Protein AF-A0A7X5D863-F1 (afdb_monomer_lite)

Structure (mmCIF, N/CA/C/O backbone):
data_AF-A0A7X5D863-F1
#
_entry.id   AF-A0A7X5D863-F1
#
loop_
_atom_site.group_PDB
_atom_site.id
_atom_site.type_symbol
_atom_site.label_atom_id
_atom_site.label_alt_id
_atom_site.label_comp_id
_atom_site.label_asym_id
_atom_site.label_entity_id
_atom_site.label_seq_id
_atom_site.pdbx_PDB_ins_code
_atom_site.Cartn_x
_atom_site.Cartn_y
_atom_site.Cartn_z
_atom_site.occupancy
_atom_site.B_iso_or_equiv
_atom_site.auth_seq_id
_atom_site.auth_comp_id
_atom_site.auth_asym_id
_atom_site.auth_atom_id
_atom_site.pdbx_PDB_model_num
ATOM 1 N N . MET A 1 1 ? 16.223 -61.041 -36.044 1.00 33.03 1 MET A N 1
ATOM 2 C CA . MET A 1 1 ? 16.481 -60.502 -37.399 1.00 33.03 1 MET A CA 1
ATOM 3 C C . MET A 1 1 ? 15.374 -59.510 -37.682 1.00 33.03 1 MET A C 1
ATOM 5 O O . MET A 1 1 ? 14.235 -59.931 -37.759 1.00 33.03 1 MET A O 1
ATOM 9 N N . LEU A 1 2 ? 15.593 -58.243 -37.342 1.00 32.06 2 LEU A N 1
ATOM 10 C CA . LEU A 1 2 ? 16.245 -57.181 -38.126 1.00 32.06 2 LEU A CA 1
ATOM 11 C C . LEU A 1 2 ? 15.267 -56.496 -39.093 1.00 32.06 2 LEU A C 1
ATOM 13 O O . LEU A 1 2 ? 14.671 -57.125 -39.958 1.00 32.06 2 LEU A O 1
ATOM 17 N N . PHE A 1 3 ? 15.127 -55.201 -38.814 1.00 39.84 3 PHE A N 1
ATOM 18 C CA . PHE A 1 3 ? 14.388 -54.132 -39.468 1.00 39.84 3 PHE A CA 1
ATOM 19 C C . PHE A 1 3 ? 14.677 -54.025 -40.968 1.00 39.84 3 PHE A C 1
ATOM 21 O O . PHE A 1 3 ? 15.819 -54.226 -41.356 1.00 39.84 3 PHE A O 1
ATOM 28 N N . GLU A 1 4 ? 13.685 -53.594 -41.757 1.00 41.03 4 GLU A N 1
ATOM 29 C CA . GLU A 1 4 ? 13.811 -52.482 -42.718 1.00 41.03 4 GLU A CA 1
ATOM 30 C C . GLU A 1 4 ? 12.481 -52.213 -43.443 1.00 41.03 4 GLU A C 1
ATOM 32 O O . GLU A 1 4 ? 11.753 -53.128 -43.818 1.00 41.03 4 GLU A O 1
ATOM 37 N N . GLY A 1 5 ? 12.161 -50.932 -43.627 1.00 37.59 5 GLY A N 1
ATOM 38 C CA . GLY A 1 5 ? 10.966 -50.463 -44.329 1.00 37.59 5 GLY A CA 1
ATOM 39 C C . GLY A 1 5 ? 10.692 -48.999 -44.003 1.00 37.59 5 GLY A C 1
ATOM 40 O O . GLY A 1 5 ? 9.761 -48.689 -43.268 1.00 37.59 5 GLY A O 1
ATOM 41 N N . GLY A 1 6 ? 11.584 -48.115 -44.460 1.00 38.03 6 GLY A N 1
ATOM 42 C CA . GLY A 1 6 ? 11.645 -46.703 -44.083 1.00 38.03 6 GLY A CA 1
ATOM 43 C C . GLY A 1 6 ? 10.374 -45.910 -44.394 1.00 38.03 6 GLY A C 1
ATOM 44 O O . GLY A 1 6 ? 9.923 -45.838 -45.535 1.00 38.03 6 GLY A O 1
ATOM 45 N N . PHE A 1 7 ? 9.846 -45.250 -43.365 1.00 40.12 7 PHE A N 1
ATOM 46 C CA . PHE A 1 7 ? 8.813 -44.231 -43.501 1.00 40.12 7 PHE A CA 1
ATOM 47 C C . PHE A 1 7 ? 9.440 -42.963 -44.096 1.00 40.12 7 PHE A C 1
ATOM 49 O O . PHE A 1 7 ? 10.387 -42.401 -43.542 1.00 40.12 7 PHE A O 1
ATOM 56 N N . THR A 1 8 ? 8.945 -42.518 -45.252 1.00 51.03 8 THR A N 1
ATOM 57 C CA . THR A 1 8 ? 9.475 -41.331 -45.935 1.00 51.03 8 THR A CA 1
ATOM 58 C C . THR A 1 8 ? 8.915 -40.047 -45.317 1.00 51.03 8 THR A C 1
ATOM 60 O O . THR A 1 8 ? 7.728 -39.937 -45.013 1.00 51.03 8 THR A O 1
ATOM 63 N N . MET A 1 9 ? 9.776 -39.036 -45.165 1.00 41.78 9 MET A N 1
ATOM 64 C CA . MET A 1 9 ? 9.541 -37.750 -44.478 1.00 41.78 9 MET A CA 1
ATOM 65 C C . MET A 1 9 ? 8.329 -36.926 -44.973 1.00 41.78 9 MET A C 1
ATOM 67 O O . MET A 1 9 ? 7.971 -35.919 -44.369 1.00 41.78 9 MET A O 1
ATOM 71 N N . LYS A 1 10 ? 7.653 -37.350 -46.044 1.00 42.91 10 LYS A N 1
ATOM 72 C CA . LYS A 1 10 ? 6.457 -36.690 -46.586 1.00 42.91 10 LYS A CA 1
ATOM 73 C C . LYS A 1 10 ? 5.176 -36.998 -45.805 1.00 42.91 10 LYS A C 1
ATOM 75 O O . LYS A 1 10 ? 4.232 -36.217 -45.887 1.00 42.91 10 LYS A O 1
ATOM 80 N N . GLU A 1 11 ? 5.131 -38.087 -45.039 1.00 47.03 11 GLU A N 1
ATOM 81 C CA . GLU A 1 11 ? 3.911 -38.490 -44.319 1.00 47.03 11 GLU A CA 1
ATOM 82 C C . GLU A 1 11 ? 3.811 -37.877 -42.915 1.00 47.03 11 GLU A C 1
ATOM 84 O O . GLU A 1 11 ? 2.710 -37.567 -42.464 1.00 47.03 11 GLU A O 1
ATOM 89 N N . TYR A 1 12 ? 4.943 -37.541 -42.283 1.00 43.78 12 TYR A N 1
ATOM 90 C CA . TYR A 1 12 ? 4.963 -36.793 -41.014 1.00 43.78 12 TYR A CA 1
ATOM 91 C C . TYR A 1 12 ? 4.474 -35.339 -41.177 1.00 43.78 12 TYR A C 1
ATOM 93 O O . TYR A 1 12 ? 3.932 -34.734 -40.254 1.00 43.78 12 TYR A O 1
ATOM 101 N N . LEU A 1 13 ? 4.595 -34.788 -42.389 1.00 40.50 13 LEU A N 1
ATOM 102 C CA . LEU A 1 13 ? 4.168 -33.429 -42.727 1.00 40.50 13 LEU A CA 1
ATOM 103 C C . LEU A 1 13 ? 2.649 -33.266 -42.861 1.00 40.50 13 LEU A C 1
ATOM 105 O O . LEU A 1 13 ? 2.172 -32.141 -42.790 1.00 40.50 13 LEU A O 1
ATOM 109 N N . LYS A 1 14 ? 1.864 -34.343 -43.012 1.00 37.59 14 LYS A N 1
ATOM 110 C CA . LYS A 1 14 ? 0.395 -34.224 -43.099 1.00 37.59 14 LYS A CA 1
ATOM 111 C C . LYS A 1 14 ? -0.293 -34.110 -41.732 1.00 37.59 14 LYS A C 1
ATOM 113 O O . LYS A 1 14 ? -1.389 -33.568 -41.669 1.00 37.59 14 LYS A O 1
ATOM 118 N N . GLY A 1 15 ? 0.353 -34.555 -40.650 1.00 37.75 15 GLY A N 1
ATOM 119 C CA . GLY A 1 15 ? -0.156 -34.414 -39.276 1.00 37.75 15 GLY A CA 1
ATOM 120 C C . GLY A 1 15 ? 0.331 -33.159 -38.537 1.00 37.75 15 GLY A C 1
ATOM 121 O O . GLY A 1 15 ? -0.315 -32.722 -37.591 1.00 37.75 15 GLY A O 1
ATOM 122 N N . LEU A 1 16 ? 1.434 -32.545 -38.981 1.00 37.16 16 LEU A N 1
ATOM 123 C CA . LEU A 1 16 ? 2.067 -31.394 -38.312 1.00 37.16 16 LEU A CA 1
ATOM 124 C C . LEU A 1 16 ? 1.484 -30.031 -38.743 1.00 37.16 16 LEU A C 1
ATOM 126 O O . LEU A 1 16 ? 1.797 -29.005 -38.153 1.00 37.16 16 LEU A O 1
ATOM 130 N N . VAL A 1 17 ? 0.567 -30.002 -39.718 1.00 40.75 17 VAL A N 1
ATOM 131 C CA . VAL A 1 17 ? -0.113 -28.764 -40.161 1.00 40.75 17 VAL A CA 1
ATOM 132 C C . VAL A 1 17 ? -1.131 -28.242 -39.126 1.00 40.75 17 VAL A C 1
ATOM 134 O O . VAL A 1 17 ? -1.607 -27.121 -39.259 1.00 40.75 17 VAL A O 1
ATOM 137 N N . THR A 1 18 ? -1.422 -28.985 -38.049 1.00 44.44 18 THR A N 1
ATOM 138 C CA . THR A 1 18 ? -2.430 -28.570 -37.042 1.00 44.44 18 THR A CA 1
ATOM 139 C C . THR A 1 18 ? -1.870 -28.398 -35.620 1.00 44.44 18 THR A C 1
ATOM 141 O O . THR A 1 18 ? -2.637 -28.221 -34.681 1.00 44.44 18 THR A O 1
ATOM 144 N N . GLY A 1 19 ? -0.548 -28.413 -35.414 1.00 37.00 19 GLY A N 1
ATOM 145 C CA . GLY A 1 19 ? 0.021 -28.375 -34.060 1.00 37.00 19 GLY A CA 1
ATOM 146 C C . GLY A 1 19 ? 1.369 -27.669 -33.954 1.00 37.00 19 GLY A C 1
ATOM 147 O O . GLY A 1 19 ? 2.397 -28.294 -34.167 1.00 37.00 19 GLY A O 1
ATOM 148 N N . ILE A 1 20 ? 1.312 -26.383 -33.588 1.00 47.56 20 ILE A N 1
ATOM 149 C CA . ILE A 1 20 ? 2.316 -25.552 -32.893 1.00 47.56 20 ILE A CA 1
ATOM 150 C C . ILE A 1 20 ? 3.780 -25.710 -33.348 1.00 47.56 20 ILE A C 1
ATOM 152 O O . ILE A 1 20 ? 4.509 -26.584 -32.888 1.00 47.56 20 ILE A O 1
ATOM 156 N N . VAL A 1 21 ? 4.261 -24.712 -34.096 1.00 33.34 21 VAL A N 1
ATOM 157 C CA . VAL A 1 21 ? 5.657 -24.262 -34.010 1.00 33.34 21 VAL A CA 1
ATOM 158 C C . VAL A 1 21 ? 5.652 -22.777 -33.660 1.00 33.34 21 VAL A C 1
ATOM 160 O O . VAL A 1 21 ? 5.235 -21.928 -34.444 1.00 33.34 21 VAL A O 1
ATOM 163 N N . ILE A 1 22 ? 6.104 -22.492 -32.439 1.00 53.06 22 ILE A N 1
ATOM 164 C CA . ILE A 1 22 ? 6.537 -21.175 -31.975 1.00 53.06 22 ILE A CA 1
ATOM 165 C C . ILE A 1 22 ? 7.743 -20.794 -32.837 1.00 53.06 22 ILE A C 1
ATOM 167 O O . ILE A 1 22 ? 8.807 -21.397 -32.720 1.00 53.06 22 ILE A O 1
ATOM 171 N N . GLY A 1 23 ? 7.565 -19.839 -33.746 1.00 36.06 23 GLY A N 1
ATOM 172 C CA . GLY A 1 23 ? 8.631 -19.423 -34.648 1.00 36.06 23 GLY A CA 1
ATOM 173 C C . GLY A 1 23 ? 8.153 -18.477 -35.740 1.00 36.06 23 GLY A C 1
ATOM 174 O O . GLY A 1 23 ? 7.784 -18.922 -36.814 1.00 36.06 23 GLY A O 1
ATOM 175 N N . VAL A 1 24 ? 8.239 -17.176 -35.448 1.00 43.72 24 VAL A N 1
ATOM 176 C CA . VAL A 1 24 ? 8.450 -16.072 -36.403 1.00 43.72 24 VAL A CA 1
ATOM 177 C C . VAL A 1 24 ? 7.349 -15.856 -37.476 1.00 43.72 24 VAL A C 1
ATOM 179 O O . VAL A 1 24 ? 7.293 -16.539 -38.490 1.00 43.72 24 VAL A O 1
ATOM 182 N N . ILE A 1 25 ? 6.594 -14.756 -37.274 1.00 41.94 25 ILE A N 1
ATOM 183 C CA . ILE A 1 25 ? 5.694 -13.993 -38.186 1.00 41.94 25 ILE A CA 1
ATOM 184 C C . ILE A 1 25 ? 4.185 -14.303 -38.083 1.00 41.94 25 ILE A C 1
ATOM 186 O O . ILE A 1 25 ? 3.697 -15.318 -38.566 1.00 41.94 25 ILE A O 1
ATOM 190 N N . GLY A 1 26 ? 3.425 -13.334 -37.549 1.00 31.70 26 GLY A N 1
ATOM 191 C CA . GLY A 1 26 ? 1.960 -13.280 -37.629 1.00 31.70 26 GLY A CA 1
ATOM 192 C C . GLY A 1 26 ? 1.366 -12.125 -36.815 1.00 31.70 26 GLY A C 1
ATOM 193 O O . GLY A 1 26 ? 1.265 -12.205 -35.599 1.00 31.70 26 GLY A O 1
ATOM 194 N N . LEU A 1 27 ? 1.011 -11.038 -37.498 1.00 40.38 27 LEU A N 1
ATOM 195 C CA . LEU A 1 27 ? 0.523 -9.763 -36.969 1.00 40.38 27 LEU A CA 1
ATOM 196 C C . LEU A 1 27 ? -0.809 -9.890 -36.206 1.00 40.38 27 LEU A C 1
ATOM 198 O O . LEU A 1 27 ? -1.817 -10.284 -36.784 1.00 40.38 27 LEU A O 1
ATOM 202 N N . THR A 1 28 ? -0.868 -9.347 -34.994 1.00 33.28 28 THR A N 1
ATOM 203 C CA . THR A 1 28 ? -1.952 -8.409 -34.683 1.00 33.28 28 THR A CA 1
ATOM 204 C C . THR A 1 28 ? -1.312 -7.033 -34.666 1.00 33.28 28 THR A C 1
ATOM 206 O O . THR A 1 28 ? -0.529 -6.728 -33.766 1.00 33.28 28 THR A O 1
ATOM 209 N N . THR A 1 29 ? -1.566 -6.212 -35.686 1.00 39.00 29 THR A N 1
ATOM 210 C CA . THR A 1 29 ? -1.182 -4.798 -35.650 1.00 39.00 29 THR A CA 1
ATOM 211 C C . THR A 1 29 ? -1.999 -4.126 -34.555 1.00 39.00 29 THR A C 1
ATOM 213 O O . THR A 1 29 ? -3.101 -3.636 -34.793 1.00 39.00 29 THR A O 1
ATOM 216 N N . VAL A 1 30 ? -1.468 -4.113 -33.336 1.00 38.44 30 VAL A N 1
ATOM 217 C CA . VAL A 1 30 ? -1.833 -3.082 -32.377 1.00 38.44 30 VAL A CA 1
ATOM 218 C C . VAL A 1 30 ? -1.224 -1.817 -32.959 1.00 38.44 30 VAL A C 1
ATOM 220 O O . VAL A 1 30 ? -0.003 -1.676 -32.998 1.00 38.44 30 VAL A O 1
ATOM 223 N N . PHE A 1 31 ? -2.058 -0.934 -33.503 1.00 41.66 31 PHE A N 1
ATOM 224 C CA . PHE A 1 31 ? -1.631 0.412 -33.861 1.00 41.66 31 PHE A CA 1
ATOM 225 C C . PHE A 1 31 ? -1.312 1.160 -32.561 1.00 41.66 31 PHE A C 1
ATOM 227 O O . PHE A 1 31 ? -2.118 1.929 -32.050 1.00 41.66 31 PHE A O 1
ATOM 234 N N . ALA A 1 32 ? -0.142 0.884 -31.993 1.00 40.88 32 ALA A N 1
ATOM 235 C CA . ALA A 1 32 ? 0.496 1.754 -31.031 1.00 40.88 32 ALA A CA 1
ATOM 236 C C . ALA A 1 32 ? 1.243 2.814 -31.841 1.00 40.88 32 ALA A C 1
ATOM 238 O O . ALA A 1 32 ? 2.049 2.490 -32.714 1.00 40.88 32 ALA A O 1
ATOM 239 N N . ALA A 1 33 ? 0.955 4.087 -31.588 1.00 46.41 33 ALA A N 1
ATOM 240 C CA . ALA A 1 33 ? 1.785 5.173 -32.080 1.00 46.41 33 ALA A CA 1
ATOM 241 C C . ALA A 1 33 ? 3.238 4.931 -31.604 1.00 46.41 33 ALA A C 1
ATOM 243 O O . ALA A 1 33 ? 3.526 5.022 -30.412 1.00 46.41 33 ALA A O 1
ATOM 244 N N . GLY A 1 34 ? 4.116 4.555 -32.543 1.00 59.84 34 GLY A N 1
ATOM 245 C CA . GLY A 1 34 ? 5.518 4.178 -32.321 1.00 59.84 34 GLY A CA 1
ATOM 246 C C . GLY A 1 34 ? 5.740 2.662 -32.225 1.00 59.84 34 GLY A C 1
ATOM 247 O O . GLY A 1 34 ? 5.594 2.074 -31.156 1.00 59.84 34 GLY A O 1
ATOM 248 N N . SER A 1 35 ? 6.138 2.025 -33.332 1.00 78.12 35 SER A N 1
ATOM 249 C CA . SER A 1 35 ? 6.547 0.612 -33.344 1.00 78.12 35 SER A CA 1
ATOM 250 C C . SER A 1 35 ? 7.796 0.391 -32.482 1.00 78.12 35 SER A C 1
ATOM 252 O O . SER A 1 35 ? 8.695 1.230 -32.456 1.00 78.12 35 SER A O 1
ATOM 254 N N . ILE A 1 36 ? 7.881 -0.747 -31.792 1.00 85.69 36 ILE A N 1
ATOM 255 C CA . ILE A 1 36 ? 9.102 -1.160 -31.084 1.00 85.69 36 ILE A CA 1
ATOM 256 C C . ILE A 1 36 ? 10.151 -1.593 -32.119 1.00 85.69 36 ILE A C 1
ATOM 258 O O . ILE A 1 36 ? 9.877 -2.471 -32.933 1.00 85.69 36 ILE A O 1
ATOM 262 N N . LYS A 1 37 ? 11.350 -1.002 -32.059 1.00 86.69 37 LYS A N 1
ATOM 263 C CA . LYS A 1 37 ? 12.515 -1.347 -32.889 1.00 86.69 37 LYS A CA 1
ATOM 264 C C . LYS A 1 37 ? 13.301 -2.518 -32.300 1.00 86.69 37 LYS A C 1
ATOM 266 O O . LYS A 1 37 ? 13.613 -3.474 -33.002 1.00 86.69 37 LYS A O 1
ATOM 271 N N . THR A 1 38 ? 13.620 -2.458 -31.007 1.00 88.12 38 THR A N 1
ATOM 272 C CA . THR A 1 38 ? 14.282 -3.556 -30.281 1.00 88.12 38 THR A CA 1
ATOM 273 C C . THR A 1 38 ? 13.704 -3.710 -28.883 1.00 88.12 38 THR A C 1
ATOM 275 O O . THR A 1 38 ? 13.358 -2.715 -28.249 1.00 88.12 38 THR A O 1
ATOM 278 N N . ALA A 1 39 ? 13.660 -4.947 -28.388 1.00 91.56 39 ALA A N 1
ATOM 279 C CA . ALA A 1 39 ? 13.372 -5.284 -26.999 1.00 91.56 39 ALA A CA 1
ATOM 280 C C . ALA A 1 39 ? 14.364 -6.364 -26.544 1.00 91.56 39 ALA A C 1
ATOM 282 O O . ALA A 1 39 ? 14.406 -7.444 -27.133 1.00 91.56 39 ALA A O 1
ATOM 283 N N . THR A 1 40 ? 15.190 -6.066 -25.543 1.00 90.81 40 THR A N 1
ATOM 284 C CA . THR A 1 40 ? 16.256 -6.966 -25.075 1.00 90.81 40 THR A CA 1
ATOM 285 C C . THR A 1 40 ? 16.244 -7.077 -23.561 1.00 90.81 40 THR A C 1
ATOM 287 O O . THR A 1 40 ? 16.156 -6.058 -22.875 1.00 90.81 40 THR A O 1
ATOM 290 N N . PHE A 1 41 ? 16.379 -8.294 -23.034 1.00 90.69 41 PHE A N 1
ATOM 291 C CA . PHE A 1 41 ? 16.619 -8.481 -21.605 1.00 90.69 41 PHE A CA 1
ATOM 292 C C . PHE A 1 41 ? 17.928 -7.810 -21.182 1.00 90.69 41 PHE A C 1
ATOM 294 O O . PHE A 1 41 ? 18.882 -7.754 -21.961 1.00 90.69 41 PHE A O 1
ATOM 301 N N . ASN A 1 42 ? 17.960 -7.290 -19.960 1.00 88.25 42 ASN A N 1
ATOM 302 C CA . ASN A 1 42 ? 19.140 -6.680 -19.365 1.00 88.25 42 ASN A CA 1
ATOM 303 C C . ASN A 1 42 ? 19.251 -7.033 -17.874 1.00 88.25 42 ASN A C 1
ATOM 305 O O . ASN A 1 42 ? 18.280 -7.450 -17.243 1.00 88.25 42 ASN A O 1
ATOM 309 N N . GLU A 1 43 ? 20.448 -6.825 -17.331 1.00 86.69 43 GLU A N 1
ATOM 310 C CA . GLU A 1 43 ? 20.805 -7.097 -15.932 1.00 86.69 43 GLU A CA 1
ATOM 311 C C . GLU A 1 43 ? 20.884 -5.804 -15.102 1.00 86.69 43 GLU A C 1
ATOM 313 O O . GLU A 1 43 ? 21.622 -5.723 -14.121 1.00 86.69 43 GLU A O 1
ATOM 318 N N . ASN A 1 44 ? 20.159 -4.755 -15.509 1.00 88.75 44 ASN A N 1
ATOM 319 C CA . ASN A 1 44 ? 20.133 -3.514 -14.744 1.00 88.75 44 ASN A CA 1
ATOM 320 C C . ASN A 1 44 ? 19.515 -3.755 -13.363 1.00 88.75 44 ASN A C 1
ATOM 322 O O . ASN A 1 44 ? 18.623 -4.585 -13.184 1.00 88.75 44 ASN A O 1
ATOM 326 N N . GLN A 1 45 ? 19.990 -2.988 -12.387 1.00 88.75 45 GLN A N 1
ATOM 327 C CA . GLN A 1 45 ? 19.553 -3.092 -11.002 1.00 88.75 45 GLN A CA 1
ATOM 328 C C . GLN A 1 45 ? 18.449 -2.082 -10.697 1.00 88.75 45 GLN A C 1
ATOM 330 O O . GLN A 1 45 ? 18.441 -0.965 -11.221 1.00 88.75 45 GLN A O 1
ATOM 335 N N . VAL A 1 46 ? 17.552 -2.462 -9.788 1.00 87.25 46 VAL A N 1
ATOM 336 C CA . VAL A 1 46 ? 16.602 -1.542 -9.158 1.00 87.25 46 VAL A CA 1
ATOM 337 C C . VAL A 1 46 ? 17.060 -1.323 -7.724 1.00 87.25 46 VAL A C 1
ATOM 339 O O . VAL A 1 46 ? 17.211 -2.281 -6.970 1.00 87.25 46 VAL A O 1
ATOM 342 N N . ILE A 1 47 ? 17.300 -0.066 -7.357 1.00 84.12 47 ILE A N 1
ATOM 343 C CA . ILE A 1 47 ? 17.692 0.321 -6.001 1.00 84.12 47 ILE A CA 1
ATOM 344 C C . ILE A 1 47 ? 16.500 1.016 -5.350 1.00 84.12 47 ILE A C 1
ATOM 346 O O . ILE A 1 47 ? 16.042 2.048 -5.840 1.00 84.12 47 ILE A O 1
ATOM 350 N N . TYR A 1 48 ? 16.015 0.456 -4.247 1.00 80.50 48 TYR A N 1
ATOM 351 C CA . TYR A 1 48 ? 14.921 0.999 -3.449 1.00 80.50 48 TYR A CA 1
ATOM 352 C C . TYR A 1 48 ? 15.391 1.160 -2.004 1.00 80.50 48 TYR A C 1
ATOM 354 O O . TYR A 1 48 ? 15.968 0.238 -1.433 1.00 80.50 48 TYR A O 1
ATOM 362 N N . ASN A 1 49 ? 15.221 2.355 -1.431 1.00 77.31 49 ASN A N 1
ATOM 363 C CA . ASN A 1 49 ? 15.714 2.706 -0.090 1.00 77.31 49 ASN A CA 1
ATOM 364 C C . ASN A 1 49 ? 17.200 2.352 0.140 1.00 77.31 49 ASN A C 1
ATOM 366 O O . ASN A 1 49 ? 17.593 1.890 1.207 1.00 77.31 49 ASN A O 1
ATOM 370 N N . GLY A 1 50 ? 18.035 2.527 -0.891 1.00 78.88 50 GLY A N 1
ATOM 371 C CA . GLY A 1 50 ? 19.467 2.211 -0.840 1.00 78.88 50 GLY A CA 1
ATOM 372 C C . GLY A 1 50 ? 19.813 0.719 -0.933 1.00 78.88 50 GLY A C 1
ATOM 373 O O . GLY A 1 50 ? 20.994 0.384 -0.979 1.00 78.88 50 GLY A O 1
ATOM 374 N N . GLN A 1 51 ? 18.823 -0.174 -1.016 1.00 74.12 51 GLN A N 1
ATOM 375 C CA . GLN A 1 51 ? 19.018 -1.616 -1.169 1.00 74.12 51 GLN A CA 1
ATOM 376 C C . GLN A 1 51 ? 18.741 -2.056 -2.608 1.00 74.12 51 GLN A C 1
ATOM 378 O O . GLN A 1 51 ? 17.828 -1.555 -3.264 1.00 74.12 51 GLN A O 1
ATOM 383 N N . THR A 1 52 ? 19.534 -2.999 -3.118 1.00 85.25 52 THR A N 1
ATOM 384 C CA . THR A 1 52 ? 19.279 -3.598 -4.436 1.00 85.25 52 THR A CA 1
ATOM 385 C C . THR A 1 52 ? 18.141 -4.605 -4.320 1.00 85.25 52 THR A C 1
ATOM 387 O O . THR A 1 52 ? 18.244 -5.568 -3.562 1.00 85.25 52 THR A O 1
ATOM 390 N N . LEU A 1 53 ? 17.072 -4.396 -5.085 1.00 85.12 53 LEU A N 1
ATOM 391 C CA . LEU A 1 53 ? 15.948 -5.321 -5.153 1.00 85.12 53 LEU A CA 1
ATOM 392 C C . LEU A 1 53 ? 16.316 -6.556 -5.975 1.00 85.12 53 LEU A C 1
ATOM 394 O O . LEU A 1 53 ? 16.810 -6.451 -7.099 1.00 85.12 53 LEU A O 1
ATOM 398 N N . SER A 1 54 ? 16.019 -7.733 -5.425 1.00 82.94 54 SER A N 1
ATOM 399 C CA . SER A 1 54 ? 16.090 -8.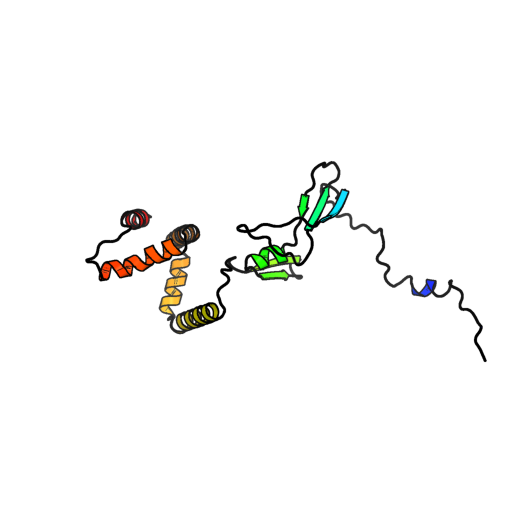988 -6.169 1.00 82.94 54 SER A CA 1
ATOM 400 C C . SER A 1 54 ? 14.847 -9.125 -7.044 1.00 82.94 54 SER A C 1
ATOM 402 O O . SER A 1 54 ? 13.726 -9.160 -6.539 1.00 82.94 54 SER A O 1
ATOM 404 N N . LEU A 1 55 ? 15.034 -9.186 -8.361 1.00 81.38 55 LEU A N 1
ATOM 405 C CA . LEU A 1 55 ? 13.934 -9.342 -9.307 1.00 81.38 55 LEU A CA 1
ATOM 406 C C . LEU A 1 55 ? 13.779 -10.816 -9.690 1.00 81.38 55 LEU A C 1
ATOM 408 O O . LEU A 1 55 ? 14.731 -11.453 -10.134 1.00 81.38 55 LEU A O 1
ATOM 412 N N . SER A 1 56 ? 12.560 -11.349 -9.588 1.00 80.56 56 SER A N 1
ATOM 413 C CA . SER A 1 56 ? 12.241 -12.714 -10.040 1.00 80.56 56 SER A CA 1
ATOM 414 C C . SER A 1 56 ? 12.292 -12.877 -11.565 1.00 80.56 56 SER A C 1
ATOM 416 O O . SER A 1 56 ? 12.342 -13.997 -12.071 1.00 80.56 56 SER A O 1
ATOM 418 N N . GLN A 1 57 ? 12.283 -11.765 -12.304 1.00 84.12 57 GLN A N 1
ATOM 419 C CA . GLN A 1 57 ? 12.414 -11.714 -13.757 1.00 84.12 57 GLN A CA 1
ATOM 420 C C . GLN A 1 57 ? 13.364 -10.576 -14.169 1.00 84.12 57 GLN A C 1
ATOM 422 O O . GLN A 1 57 ? 13.413 -9.548 -13.495 1.00 84.12 57 GLN A O 1
ATOM 427 N N . PRO A 1 58 ? 14.116 -10.719 -15.272 1.00 87.56 58 PRO A N 1
ATOM 428 C CA . PRO A 1 58 ? 14.995 -9.661 -15.762 1.00 87.56 58 PRO A CA 1
ATOM 429 C C . PRO A 1 58 ? 14.208 -8.458 -16.302 1.00 87.56 58 PRO A C 1
ATOM 431 O O . PRO A 1 58 ? 13.064 -8.578 -16.749 1.00 87.56 58 PRO A O 1
ATOM 434 N N . MET A 1 59 ? 14.849 -7.289 -16.311 1.00 91.00 59 MET A N 1
ATOM 435 C CA . MET A 1 59 ? 14.314 -6.083 -16.947 1.00 91.00 59 MET A CA 1
ATOM 436 C C . MET A 1 59 ? 14.432 -6.166 -18.476 1.00 91.00 59 MET A C 1
ATOM 438 O O . MET A 1 59 ? 15.247 -6.916 -19.014 1.00 91.00 59 MET A O 1
ATOM 442 N N . ILE A 1 60 ? 13.636 -5.362 -19.186 1.00 92.25 60 ILE A N 1
ATOM 443 C CA . ILE A 1 60 ? 13.646 -5.275 -20.652 1.00 92.25 60 ILE A CA 1
ATOM 444 C C . ILE A 1 60 ? 13.986 -3.848 -21.075 1.00 92.25 60 ILE A C 1
ATOM 446 O O . ILE A 1 60 ? 13.327 -2.893 -20.676 1.00 92.25 60 ILE A O 1
ATOM 450 N N . SER A 1 61 ? 14.995 -3.700 -21.926 1.00 91.19 61 SER A N 1
ATOM 451 C CA . SER A 1 61 ? 15.329 -2.449 -22.602 1.00 91.19 61 SER A CA 1
ATOM 452 C C . SER A 1 61 ? 14.615 -2.387 -23.946 1.00 91.19 61 SER A C 1
ATOM 454 O O . SER A 1 61 ? 14.761 -3.289 -24.768 1.00 91.19 61 SER A O 1
ATOM 456 N N . VAL A 1 62 ? 13.860 -1.319 -24.180 1.00 90.94 62 VAL A N 1
ATOM 457 C CA . VAL A 1 62 ? 13.065 -1.096 -25.389 1.00 90.94 62 VAL A CA 1
ATOM 458 C C . VAL A 1 62 ? 13.552 0.159 -26.102 1.00 90.94 62 VAL A C 1
ATOM 460 O O . VAL A 1 62 ? 13.683 1.217 -25.490 1.00 90.94 62 VAL A O 1
ATOM 463 N N . VAL A 1 63 ? 13.773 0.056 -27.409 1.00 89.06 63 VAL A N 1
ATOM 464 C CA . VAL A 1 63 ? 13.995 1.200 -28.304 1.00 89.06 63 VAL A CA 1
ATOM 465 C C . VAL A 1 63 ? 12.815 1.268 -29.257 1.00 89.06 63 VAL A C 1
ATOM 467 O O . VAL A 1 63 ? 12.463 0.257 -29.865 1.00 89.06 63 VAL A O 1
ATOM 470 N N . LYS A 1 64 ? 12.193 2.439 -29.394 1.00 89.12 64 LYS A N 1
ATOM 471 C CA . LYS A 1 64 ? 11.115 2.670 -30.363 1.00 89.12 64 LYS A CA 1
ATOM 472 C C . LYS A 1 64 ? 11.672 3.141 -31.703 1.00 89.12 64 LYS A C 1
ATOM 474 O O . LYS A 1 64 ? 12.765 3.697 -31.785 1.00 89.12 64 LYS A O 1
ATOM 479 N N . GLU A 1 65 ? 10.915 2.913 -32.766 1.00 84.19 65 GLU A N 1
ATOM 480 C CA . GLU A 1 65 ? 11.250 3.403 -34.099 1.00 84.19 65 GLU A CA 1
ATOM 481 C C . GLU A 1 65 ? 11.363 4.930 -34.118 1.00 84.19 65 GLU A C 1
ATOM 483 O O . GLU A 1 65 ? 10.531 5.643 -33.563 1.00 84.19 65 GLU A O 1
ATOM 488 N N . GLY A 1 66 ? 12.424 5.434 -34.750 1.00 83.88 66 GLY A N 1
ATOM 489 C CA . GLY A 1 66 ? 12.741 6.865 -34.781 1.00 83.88 66 GLY A CA 1
ATOM 490 C C . GLY A 1 66 ? 13.313 7.443 -33.478 1.00 83.88 66 GLY A C 1
ATOM 491 O O . GLY A 1 66 ? 13.816 8.567 -33.498 1.00 83.88 66 GLY A O 1
ATOM 492 N N . GLU A 1 67 ? 13.319 6.692 -32.373 1.00 84.56 67 GLU A N 1
ATOM 493 C CA . GLU A 1 67 ? 13.921 7.118 -31.109 1.00 84.56 67 GLU A CA 1
ATOM 494 C C . GLU A 1 67 ? 15.372 6.627 -30.984 1.00 84.56 67 GLU A C 1
ATOM 496 O O . GLU A 1 67 ? 15.730 5.519 -31.386 1.00 84.56 67 GLU A O 1
ATOM 501 N N . LYS A 1 68 ? 16.236 7.474 -30.410 1.00 82.56 68 LYS A N 1
ATOM 502 C CA . LYS A 1 68 ? 17.618 7.104 -30.051 1.00 82.56 68 LYS A CA 1
ATOM 503 C C . LYS A 1 68 ? 17.748 6.629 -28.603 1.00 82.56 68 LYS A C 1
ATOM 505 O O . LYS A 1 68 ? 18.762 6.032 -28.257 1.00 82.56 68 LYS A O 1
ATOM 510 N N . ASN A 1 69 ? 16.749 6.915 -27.770 1.00 88.31 69 ASN A N 1
ATOM 511 C CA . ASN A 1 69 ? 16.789 6.633 -26.342 1.00 88.31 69 ASN A CA 1
ATOM 512 C C . ASN A 1 69 ? 16.269 5.224 -26.046 1.00 88.31 69 ASN A C 1
ATOM 514 O O . ASN A 1 69 ? 15.345 4.734 -26.696 1.00 88.31 69 ASN A O 1
ATOM 518 N N . VAL A 1 70 ? 16.863 4.592 -25.036 1.00 89.62 70 VAL A N 1
ATOM 519 C CA . VAL A 1 70 ? 16.436 3.293 -24.511 1.00 89.62 70 VAL A CA 1
ATOM 520 C C . VAL A 1 70 ? 15.513 3.532 -23.318 1.00 89.62 70 VAL A C 1
ATOM 522 O O . VAL A 1 70 ? 15.869 4.263 -22.398 1.00 89.62 70 VAL A O 1
ATOM 525 N N . SER A 1 71 ? 14.344 2.896 -23.319 1.00 90.56 71 SER A N 1
ATOM 526 C CA . SER A 1 71 ? 13.431 2.844 -22.174 1.00 90.56 71 SER A CA 1
ATOM 527 C C . SER A 1 71 ? 13.568 1.508 -21.453 1.00 90.56 71 SER A C 1
ATOM 529 O O . SER A 1 71 ? 13.528 0.460 -22.092 1.00 90.56 71 SER A O 1
ATOM 531 N N . ASN A 1 72 ? 13.699 1.525 -20.129 1.00 90.81 72 ASN A N 1
ATOM 532 C CA . ASN A 1 72 ? 13.741 0.308 -19.324 1.00 90.81 72 ASN A CA 1
ATOM 533 C C . ASN A 1 72 ? 12.364 -0.005 -18.735 1.00 90.81 72 ASN A C 1
ATOM 535 O O . ASN A 1 72 ? 11.749 0.832 -18.082 1.00 90.81 72 ASN A O 1
ATOM 539 N N . TYR A 1 73 ? 11.924 -1.240 -18.936 1.00 90.00 73 TYR A N 1
ATOM 540 C CA . TYR A 1 73 ? 10.718 -1.823 -18.370 1.00 90.00 73 TYR A CA 1
ATOM 541 C C . TYR A 1 73 ? 11.115 -2.866 -17.326 1.00 90.00 73 TYR A C 1
ATOM 543 O O . TYR A 1 73 ? 12.061 -3.630 -17.527 1.00 90.00 73 TYR A O 1
ATOM 551 N N . MET A 1 74 ? 10.397 -2.894 -16.208 1.00 89.75 74 MET A N 1
ATOM 552 C CA . MET A 1 74 ? 10.676 -3.762 -15.062 1.00 89.75 74 MET A CA 1
ATOM 553 C C . MET A 1 74 ? 9.483 -4.673 -14.753 1.00 89.75 74 MET A C 1
ATOM 555 O O . MET A 1 74 ? 8.343 -4.283 -15.024 1.00 89.75 74 MET A O 1
ATOM 559 N N . PRO A 1 75 ? 9.714 -5.867 -14.179 1.00 90.25 75 PRO A N 1
ATOM 560 C CA . PRO A 1 75 ? 8.636 -6.737 -13.723 1.00 90.25 75 PRO A CA 1
ATOM 561 C C . PRO A 1 75 ? 7.892 -6.090 -12.552 1.00 90.25 75 PRO A C 1
ATOM 563 O O . PRO A 1 75 ? 8.329 -6.140 -11.403 1.00 90.25 75 PRO A O 1
ATOM 566 N N . VAL A 1 76 ? 6.742 -5.491 -12.859 1.00 88.00 76 VAL A N 1
ATOM 567 C CA . VAL A 1 76 ? 5.923 -4.730 -11.904 1.00 88.00 76 VAL A CA 1
ATOM 568 C C . VAL A 1 76 ? 5.575 -5.534 -10.649 1.00 88.00 76 VAL A C 1
ATOM 570 O O . VAL A 1 76 ? 5.646 -4.994 -9.552 1.00 88.00 76 VAL A O 1
ATOM 573 N N . ARG A 1 77 ? 5.290 -6.837 -10.796 1.00 89.44 77 ARG A N 1
ATOM 574 C CA . ARG A 1 77 ? 5.000 -7.737 -9.673 1.00 89.44 77 ARG A CA 1
ATOM 575 C C . ARG A 1 77 ? 6.160 -7.797 -8.683 1.00 89.44 77 ARG A C 1
ATOM 577 O O . ARG A 1 77 ? 5.953 -7.502 -7.519 1.00 89.44 77 ARG A O 1
ATOM 584 N N . ALA A 1 78 ? 7.370 -8.106 -9.151 1.00 86.12 78 ALA A N 1
ATOM 585 C CA . ALA A 1 78 ? 8.533 -8.250 -8.273 1.00 86.12 78 ALA A CA 1
ATOM 586 C C . ALA A 1 78 ? 8.832 -6.953 -7.507 1.00 86.12 78 ALA A C 1
ATOM 588 O O . ALA A 1 78 ? 9.136 -6.982 -6.319 1.00 86.12 78 ALA A O 1
ATOM 589 N N . VAL A 1 79 ? 8.706 -5.811 -8.187 1.00 89.12 79 VAL A N 1
ATOM 590 C CA . VAL A 1 79 ? 8.942 -4.498 -7.580 1.00 89.12 79 VAL A CA 1
ATOM 591 C C . VAL A 1 79 ? 7.887 -4.192 -6.519 1.00 89.12 79 VAL A C 1
ATOM 593 O O . VAL A 1 79 ? 8.239 -3.860 -5.394 1.00 89.12 79 VAL A O 1
ATOM 596 N N . LEU A 1 80 ? 6.604 -4.340 -6.837 1.00 89.44 80 LEU A N 1
ATOM 597 C CA . LEU A 1 80 ? 5.527 -4.017 -5.903 1.00 89.44 80 LEU A CA 1
ATOM 598 C C . LEU A 1 80 ? 5.431 -5.004 -4.734 1.00 89.44 80 LEU A C 1
ATOM 600 O O . LEU A 1 80 ? 5.215 -4.575 -3.605 1.00 89.44 80 LEU A O 1
ATOM 604 N N . GLU A 1 81 ? 5.661 -6.297 -4.964 1.00 86.44 81 GLU A N 1
ATOM 605 C CA . GLU A 1 81 ? 5.729 -7.296 -3.890 1.00 86.44 81 GLU A CA 1
ATOM 606 C C . GLU A 1 81 ? 6.890 -7.011 -2.937 1.00 86.44 81 GLU A C 1
ATOM 608 O O . GLU A 1 81 ? 6.712 -7.074 -1.725 1.00 86.44 81 GLU A O 1
ATOM 613 N N . SER A 1 82 ? 8.049 -6.582 -3.454 1.00 82.12 82 SER A N 1
ATOM 614 C CA . SER A 1 82 ? 9.162 -6.147 -2.597 1.00 82.12 82 SER A CA 1
ATOM 615 C C . SER A 1 82 ? 8.848 -4.895 -1.769 1.00 82.12 82 SER A C 1
ATOM 617 O O . SER A 1 82 ? 9.507 -4.634 -0.767 1.00 82.12 82 SER A O 1
ATOM 619 N N . MET A 1 83 ? 7.836 -4.128 -2.180 1.00 84.06 83 MET A N 1
ATOM 620 C CA . MET A 1 83 ? 7.327 -2.963 -1.460 1.00 84.06 83 MET A CA 1
ATOM 621 C C . MET A 1 83 ? 6.154 -3.317 -0.529 1.00 84.06 83 MET A C 1
ATOM 623 O O . MET A 1 83 ? 5.595 -2.419 0.087 1.00 84.06 83 MET A O 1
ATOM 627 N N . GLY A 1 84 ? 5.770 -4.592 -0.398 1.00 81.44 84 GLY A N 1
ATOM 628 C CA . GLY A 1 84 ? 4.690 -5.027 0.499 1.00 81.44 84 GLY A CA 1
ATOM 629 C C . GLY A 1 84 ? 3.289 -4.980 -0.099 1.00 81.44 84 GLY A C 1
ATOM 630 O O . GLY A 1 84 ? 2.304 -5.007 0.635 1.00 81.44 84 GLY A O 1
ATOM 631 N N . TYR A 1 85 ? 3.175 -4.880 -1.422 1.00 87.81 85 TYR A N 1
ATOM 632 C CA . TYR A 1 85 ? 1.897 -5.031 -2.110 1.00 87.81 85 TYR A CA 1
ATOM 633 C C . TYR A 1 85 ? 1.684 -6.475 -2.557 1.00 87.81 85 TYR A C 1
ATOM 635 O O . TYR A 1 85 ? 2.621 -7.227 -2.798 1.00 87.81 85 TYR A O 1
ATOM 643 N N . THR A 1 86 ? 0.428 -6.846 -2.749 1.00 86.62 86 THR A N 1
ATOM 644 C CA . THR A 1 86 ? 0.044 -8.060 -3.471 1.00 86.62 86 THR A CA 1
ATOM 645 C C . THR A 1 86 ? -0.323 -7.688 -4.902 1.00 86.62 86 THR A C 1
ATOM 647 O O . THR A 1 86 ? -0.934 -6.643 -5.133 1.00 86.62 86 THR A O 1
ATOM 650 N N . VAL A 1 87 ? 0.092 -8.504 -5.877 1.00 89.19 87 VAL A N 1
ATOM 651 C CA . VAL A 1 87 ? -0.134 -8.219 -7.301 1.00 89.19 87 VAL A CA 1
ATOM 652 C C . VAL A 1 87 ? -0.728 -9.421 -8.024 1.00 89.19 87 VAL A C 1
ATOM 654 O O . VAL A 1 87 ? -0.029 -10.394 -8.330 1.00 89.19 87 VAL A O 1
ATOM 657 N N . ASP A 1 88 ? -1.996 -9.303 -8.405 1.00 91.00 88 ASP A N 1
ATOM 658 C CA . ASP A 1 88 ? -2.747 -10.344 -9.107 1.00 91.00 88 ASP A CA 1
ATOM 659 C C . ASP A 1 88 ? -3.173 -9.910 -10.523 1.00 91.00 88 ASP A C 1
ATOM 661 O O . ASP A 1 88 ? -3.077 -8.744 -10.909 1.00 91.00 88 ASP A O 1
ATOM 665 N N . TRP A 1 89 ? -3.613 -10.869 -11.334 1.00 92.00 89 TRP A N 1
ATOM 666 C CA . TRP A 1 89 ? -4.185 -10.650 -12.656 1.00 92.00 89 TRP A CA 1
ATOM 667 C C . TRP A 1 89 ? -5.684 -10.965 -12.655 1.00 92.00 89 TRP A C 1
ATOM 669 O O . TRP A 1 89 ? -6.095 -12.125 -12.605 1.00 92.00 89 TRP A O 1
ATOM 679 N N . ASP A 1 90 ? -6.513 -9.933 -12.811 1.00 88.00 90 ASP A N 1
ATOM 680 C CA . ASP A 1 90 ? -7.949 -10.088 -13.028 1.00 88.00 90 ASP A CA 1
ATOM 681 C C . ASP A 1 90 ? -8.230 -10.247 -14.528 1.00 88.00 90 ASP A C 1
ATOM 683 O O . ASP A 1 90 ? -8.350 -9.278 -15.287 1.00 88.00 90 ASP A O 1
ATOM 687 N N . SER A 1 91 ? -8.361 -11.504 -14.955 1.00 92.38 91 SER A N 1
ATOM 688 C CA . SER A 1 91 ? -8.672 -11.855 -16.346 1.00 92.38 91 SER A CA 1
ATOM 689 C C . SER A 1 91 ? -10.034 -11.347 -16.828 1.00 92.38 91 SER A C 1
ATOM 691 O O . SER A 1 91 ? -10.200 -11.114 -18.023 1.00 92.38 91 SER A O 1
ATOM 693 N N . SER A 1 92 ? -10.997 -11.122 -15.928 1.00 92.50 92 SER A N 1
ATOM 694 C CA . SER A 1 92 ? -12.319 -10.607 -16.306 1.00 92.50 92 SER A CA 1
ATOM 695 C C . SER A 1 92 ? -12.261 -9.132 -16.708 1.00 92.50 92 SER A C 1
ATOM 697 O O . SER A 1 92 ? -13.018 -8.689 -17.572 1.00 92.50 92 SER A O 1
ATOM 699 N N . LYS A 1 93 ? -11.321 -8.385 -16.119 1.00 91.62 93 LYS A N 1
ATOM 700 C CA . LYS A 1 93 ? -11.091 -6.960 -16.388 1.00 91.62 93 LYS A CA 1
ATOM 701 C C . LYS A 1 93 ? -9.898 -6.697 -17.306 1.00 91.62 93 LYS A C 1
ATOM 703 O O . LYS A 1 93 ? -9.695 -5.554 -17.701 1.00 91.62 93 LYS A O 1
ATOM 708 N N . ASN A 1 94 ? -9.125 -7.731 -17.647 1.00 90.94 94 ASN A N 1
ATOM 709 C CA . ASN A 1 94 ? -7.818 -7.610 -18.299 1.00 90.94 94 ASN A CA 1
ATOM 710 C C . ASN A 1 94 ? -6.907 -6.609 -17.569 1.00 90.94 94 ASN A C 1
ATOM 712 O O . ASN A 1 94 ? -6.297 -5.737 -18.193 1.00 90.94 94 ASN A O 1
ATOM 716 N N . ALA A 1 95 ? -6.860 -6.710 -16.240 1.00 89.44 95 ALA A N 1
ATOM 717 C CA . ALA A 1 95 ? -6.190 -5.743 -15.384 1.00 89.44 95 ALA A CA 1
ATOM 718 C C . ALA A 1 95 ? -5.231 -6.417 -14.400 1.00 89.44 95 ALA A C 1
ATOM 720 O O . ALA A 1 95 ? -5.523 -7.475 -13.844 1.00 89.44 95 ALA A O 1
ATOM 721 N N . VAL A 1 96 ? -4.104 -5.752 -14.149 1.00 90.69 96 VAL A N 1
ATOM 722 C CA . VAL A 1 96 ? -3.261 -6.042 -12.986 1.00 90.69 96 VAL A CA 1
ATOM 723 C C . VAL A 1 96 ? -3.910 -5.375 -11.776 1.00 90.69 96 VAL A C 1
ATOM 725 O O . VAL A 1 96 ? -4.151 -4.168 -11.799 1.00 90.69 96 VAL A O 1
ATOM 728 N N . VAL A 1 97 ? -4.208 -6.160 -10.745 1.00 90.69 97 VAL A N 1
ATOM 729 C CA . VAL A 1 97 ? -4.772 -5.695 -9.475 1.00 90.69 97 VAL A CA 1
ATOM 730 C C . VAL A 1 97 ? -3.642 -5.606 -8.463 1.00 90.69 97 VAL A C 1
ATOM 732 O O . VAL A 1 97 ? -2.849 -6.537 -8.337 1.00 90.69 97 VAL A O 1
ATOM 735 N N . ILE A 1 98 ? -3.543 -4.463 -7.791 1.00 92.06 98 ILE A N 1
ATOM 736 C CA . ILE A 1 98 ? -2.518 -4.186 -6.787 1.00 92.06 98 ILE A CA 1
ATOM 737 C C . ILE A 1 98 ? -3.250 -3.820 -5.503 1.00 92.06 98 ILE A C 1
ATOM 739 O O . ILE A 1 98 ? -3.942 -2.803 -5.473 1.00 92.06 98 ILE A O 1
ATOM 743 N N . ASP A 1 99 ? -3.068 -4.625 -4.463 1.00 82.88 99 ASP A N 1
ATOM 744 C CA . ASP A 1 99 ? -3.706 -4.439 -3.160 1.00 82.88 99 ASP A CA 1
ATOM 745 C C . ASP A 1 99 ? -2.646 -4.387 -2.048 1.00 82.88 99 ASP A C 1
ATOM 747 O O . ASP A 1 99 ? -1.609 -5.046 -2.131 1.00 82.88 99 ASP A O 1
ATOM 751 N N . GLY A 1 100 ? -2.892 -3.603 -0.996 1.00 78.31 100 GLY A N 1
ATOM 752 C CA . GLY A 1 100 ? -1.975 -3.410 0.138 1.00 78.31 100 GLY A CA 1
ATOM 753 C C . GLY A 1 100 ? -1.703 -1.934 0.437 1.00 78.31 100 GLY A C 1
A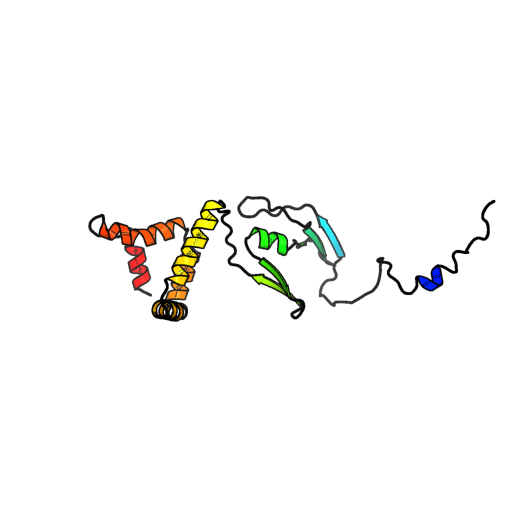TOM 754 O O . GLY A 1 100 ? -2.217 -1.046 -0.244 1.00 78.31 100 GLY A O 1
ATOM 755 N N . ASN A 1 101 ? -0.912 -1.660 1.476 1.00 72.88 101 ASN A N 1
ATOM 756 C CA . ASN A 1 101 ? -0.549 -0.301 1.906 1.00 72.88 101 ASN A CA 1
ATOM 757 C C . ASN A 1 101 ? 0.945 0.032 1.726 1.00 72.88 101 ASN A C 1
ATOM 759 O O . ASN A 1 101 ? 1.362 1.124 2.105 1.00 72.88 101 ASN A O 1
ATOM 763 N N . GLY A 1 102 ? 1.737 -0.865 1.130 1.00 65.50 102 GLY A N 1
ATOM 764 C CA . GLY A 1 102 ? 3.115 -0.566 0.738 1.00 65.50 102 GLY A CA 1
ATOM 765 C C . GLY A 1 102 ? 4.107 -0.398 1.886 1.00 65.50 102 GLY A C 1
ATOM 766 O O . GLY A 1 102 ? 5.128 0.265 1.716 1.00 65.50 102 GLY A O 1
ATOM 767 N N . THR A 1 103 ? 3.803 -0.945 3.060 1.00 61.25 103 THR A N 1
ATOM 768 C CA . THR A 1 103 ? 4.683 -0.903 4.229 1.00 61.25 103 THR A CA 1
ATOM 769 C C . THR A 1 103 ? 5.099 -2.318 4.581 1.00 61.25 103 THR A C 1
ATOM 771 O O . THR A 1 103 ? 4.331 -3.045 5.204 1.00 61.25 103 THR A O 1
ATOM 774 N N . THR A 1 104 ? 6.317 -2.706 4.206 1.00 54.44 104 THR A N 1
ATOM 775 C CA . THR A 1 104 ? 6.984 -3.827 4.877 1.00 54.44 104 THR A CA 1
ATOM 776 C C . THR A 1 104 ? 8.161 -3.250 5.642 1.00 54.44 104 THR A C 1
ATOM 778 O O . THR A 1 104 ? 9.257 -3.107 5.104 1.00 54.44 104 THR A O 1
ATOM 781 N N . GLU A 1 105 ? 7.939 -2.883 6.902 1.00 58.78 105 GLU A N 1
ATOM 782 C CA . GLU A 1 105 ? 9.013 -3.129 7.856 1.00 58.78 105 GLU A CA 1
ATOM 783 C C . GLU A 1 105 ? 9.113 -4.649 7.968 1.00 58.78 105 GLU A C 1
ATOM 785 O O . GLU A 1 105 ? 8.101 -5.324 8.163 1.00 58.78 105 GLU A O 1
ATOM 790 N N . ILE A 1 106 ? 10.307 -5.204 7.757 1.00 57.81 106 ILE A N 1
ATOM 791 C CA . ILE A 1 106 ? 10.537 -6.620 8.040 1.00 57.81 106 ILE A CA 1
ATOM 792 C C . ILE A 1 106 ? 10.507 -6.740 9.562 1.00 57.81 106 ILE A C 1
ATOM 794 O O . ILE A 1 106 ? 11.513 -6.508 10.230 1.00 57.81 106 ILE A O 1
ATOM 798 N N . LEU A 1 107 ? 9.324 -7.031 10.094 1.00 64.31 107 LEU A N 1
ATOM 799 C CA . LEU A 1 107 ? 9.148 -7.400 11.487 1.00 64.31 107 LEU A CA 1
ATOM 800 C C . LEU A 1 107 ? 9.815 -8.757 11.700 1.00 64.31 107 LEU A C 1
ATOM 802 O O . LEU A 1 107 ? 9.768 -9.633 10.831 1.00 64.31 107 LEU A O 1
ATOM 806 N N . ASP A 1 108 ? 10.446 -8.950 12.853 1.00 80.88 108 ASP A N 1
ATOM 807 C CA . ASP A 1 108 ? 10.772 -10.310 13.249 1.00 80.88 108 ASP A CA 1
ATOM 808 C C . ASP A 1 108 ? 9.461 -11.110 13.463 1.00 80.88 108 ASP A C 1
ATOM 810 O O . ASP A 1 108 ? 8.423 -10.522 13.792 1.00 80.88 108 ASP A O 1
ATOM 814 N N . PRO A 1 109 ? 9.467 -12.442 13.264 1.00 79.19 109 PRO A N 1
ATOM 815 C CA . PRO A 1 109 ? 8.243 -13.239 13.339 1.00 79.19 109 PRO A CA 1
ATOM 816 C C . PRO A 1 109 ? 7.509 -13.162 14.686 1.00 79.19 109 PRO A C 1
ATOM 818 O O . PRO A 1 109 ? 6.291 -13.325 14.722 1.00 79.19 109 PRO A O 1
ATOM 821 N N . GLU A 1 110 ? 8.219 -12.932 15.796 1.00 84.25 110 GLU A N 1
ATOM 822 C CA . GLU A 1 110 ? 7.602 -12.814 17.123 1.00 84.25 110 GLU A CA 1
ATOM 823 C C . GLU A 1 110 ? 6.839 -11.491 17.245 1.00 84.25 110 GLU A C 1
ATOM 825 O O . GLU A 1 110 ? 5.696 -11.473 17.710 1.00 84.25 110 GLU A O 1
ATOM 830 N N . MET A 1 111 ? 7.431 -10.398 16.758 1.00 78.31 111 MET A N 1
ATOM 831 C CA . MET A 1 111 ? 6.792 -9.088 16.682 1.00 78.31 111 MET A CA 1
ATOM 832 C C . MET A 1 111 ? 5.567 -9.106 15.763 1.00 78.31 111 MET A C 1
ATOM 834 O O . MET A 1 111 ? 4.525 -8.560 16.120 1.00 78.31 111 MET A O 1
ATOM 838 N N . GLU A 1 112 ? 5.646 -9.771 14.608 1.00 80.38 112 GLU A N 1
ATOM 839 C CA . GLU A 1 112 ? 4.504 -9.909 13.697 1.00 80.38 112 GLU A CA 1
ATOM 840 C C . GLU A 1 112 ? 3.333 -10.655 14.356 1.00 80.38 112 GLU A C 1
ATOM 842 O O . GLU A 1 112 ? 2.182 -10.213 14.279 1.00 80.38 112 GLU A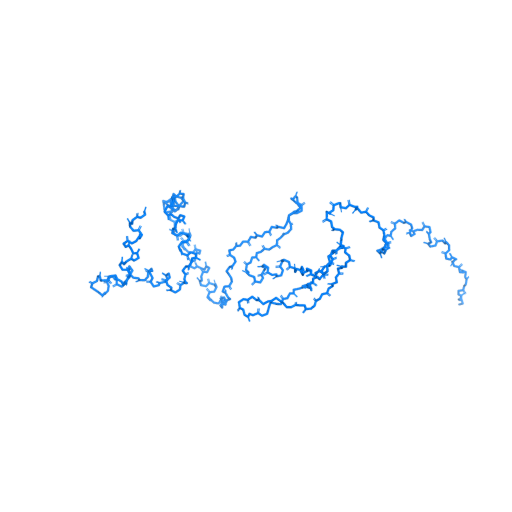 O 1
ATOM 847 N N . ILE A 1 113 ? 3.613 -11.758 15.060 1.00 84.44 113 ILE A N 1
ATOM 848 C CA . ILE A 1 113 ? 2.599 -12.491 15.830 1.00 84.44 113 ILE A CA 1
ATOM 849 C C . ILE A 1 113 ? 1.977 -11.576 16.891 1.00 84.44 113 ILE A C 1
ATOM 851 O O . ILE A 1 113 ? 0.750 -11.483 16.966 1.00 84.44 113 ILE A O 1
ATOM 855 N N . ALA A 1 114 ? 2.798 -10.857 17.661 1.00 88.00 114 ALA A N 1
ATOM 856 C CA . ALA A 1 114 ? 2.327 -9.970 18.722 1.00 88.00 114 ALA A CA 1
ATOM 857 C C . ALA A 1 114 ? 1.422 -8.843 18.190 1.00 88.00 114 ALA A C 1
ATOM 859 O O . ALA A 1 114 ? 0.352 -8.584 18.749 1.00 88.00 114 ALA A O 1
ATOM 860 N N . VAL A 1 115 ? 1.805 -8.203 17.080 1.00 82.25 115 VAL A N 1
ATOM 861 C CA . VAL A 1 115 ? 1.005 -7.156 16.423 1.00 82.25 115 VAL A CA 1
ATOM 862 C C . VAL A 1 115 ? -0.333 -7.712 15.928 1.00 82.25 115 VAL A C 1
ATOM 864 O O . VAL A 1 115 ? -1.378 -7.079 16.118 1.00 82.25 115 VAL A O 1
ATOM 867 N N . ASN A 1 116 ? -0.331 -8.909 15.337 1.00 83.12 116 ASN A N 1
ATOM 868 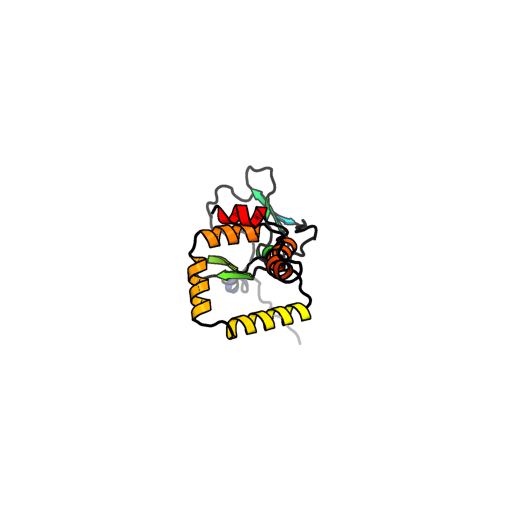C CA . ASN A 1 116 ? -1.539 -9.552 14.821 1.00 83.12 116 ASN A CA 1
ATOM 869 C C . ASN A 1 116 ? -2.507 -9.956 15.942 1.00 83.12 116 ASN A C 1
ATOM 871 O O . ASN A 1 116 ? -3.713 -9.713 15.837 1.00 83.12 116 ASN A O 1
ATOM 875 N N . GLU A 1 117 ? -1.997 -10.529 17.033 1.00 90.19 117 GLU A N 1
ATOM 876 C CA . GLU A 1 117 ? -2.796 -10.874 18.212 1.00 90.19 117 GLU A CA 1
ATOM 877 C C . GLU A 1 117 ? -3.418 -9.635 18.857 1.00 90.19 117 GLU A C 1
ATOM 879 O O . GLU A 1 117 ? -4.620 -9.619 19.141 1.00 90.19 117 GLU A O 1
ATOM 884 N N . PHE A 1 118 ? -2.629 -8.571 19.030 1.00 89.12 118 PHE A N 1
ATOM 885 C CA . PHE A 1 118 ? -3.115 -7.298 19.552 1.00 89.12 118 PHE A CA 1
ATOM 886 C C . PHE A 1 118 ? -4.219 -6.702 18.668 1.00 89.12 118 PHE A C 1
ATOM 888 O O . PHE A 1 118 ? -5.295 -6.358 19.160 1.00 89.12 118 PHE A O 1
ATOM 895 N N . THR A 1 119 ? -3.994 -6.647 17.353 1.00 82.62 119 THR A N 1
ATOM 896 C CA . THR A 1 119 ? -4.967 -6.132 16.377 1.00 82.62 119 THR A CA 1
ATOM 897 C C . THR A 1 119 ? -6.271 -6.926 16.403 1.00 82.62 119 THR A C 1
ATOM 899 O O . THR A 1 119 ? -7.365 -6.353 16.387 1.00 82.62 119 THR A O 1
ATOM 902 N N . LYS A 1 120 ? -6.175 -8.259 16.463 1.00 88.44 120 LYS A N 1
ATOM 903 C CA . LYS A 1 120 ? -7.340 -9.138 16.581 1.00 88.44 120 LYS A CA 1
ATOM 904 C C . LYS A 1 120 ? -8.127 -8.832 17.853 1.00 88.44 120 LYS A C 1
ATOM 906 O O . LYS A 1 120 ? -9.332 -8.597 17.767 1.00 88.44 120 LYS A O 1
ATOM 911 N N . LYS A 1 121 ? -7.447 -8.779 19.001 1.00 91.44 121 LYS A N 1
ATOM 912 C CA . LYS A 1 121 ? -8.065 -8.483 20.296 1.00 91.44 121 LYS A CA 1
ATOM 913 C C . LYS A 1 121 ? -8.783 -7.134 20.280 1.00 91.44 121 LYS A C 1
ATOM 915 O O . LYS A 1 121 ? -9.948 -7.065 20.657 1.00 91.44 121 LYS A O 1
ATOM 920 N N . MET A 1 122 ? -8.132 -6.091 19.764 1.00 86.06 122 MET A N 1
ATOM 921 C CA . MET A 1 122 ? -8.759 -4.779 19.598 1.00 86.06 122 MET A CA 1
ATOM 922 C C . MET A 1 122 ? -10.057 -4.856 18.788 1.00 86.06 122 MET A C 1
ATOM 924 O O . MET A 1 122 ? -11.069 -4.300 19.199 1.00 86.06 122 MET A O 1
ATOM 928 N N . ASN A 1 123 ? -10.062 -5.556 17.652 1.00 84.25 123 ASN A N 1
ATOM 929 C CA . ASN A 1 123 ? -11.246 -5.652 16.793 1.00 84.25 123 ASN A CA 1
ATOM 930 C C . ASN A 1 123 ? -12.413 -6.426 17.430 1.00 84.25 123 ASN A C 1
ATOM 932 O O . ASN A 1 123 ? -13.581 -6.094 17.177 1.00 84.25 123 ASN A O 1
ATOM 936 N N . GLU A 1 124 ? -12.098 -7.453 18.222 1.00 88.44 124 GLU A N 1
ATOM 937 C CA . GLU A 1 124 ? -13.065 -8.259 18.974 1.00 88.44 124 GLU A CA 1
ATOM 938 C C . GLU A 1 124 ? -13.670 -7.472 20.145 1.00 88.44 124 GLU A C 1
ATOM 940 O O . GLU A 1 124 ? -14.881 -7.527 20.356 1.00 88.44 124 GLU A O 1
ATOM 945 N N . GLU A 1 125 ? -12.854 -6.695 20.862 1.00 89.94 125 GLU A N 1
ATOM 946 C CA . GLU A 1 125 ? -13.280 -5.879 22.009 1.00 89.94 125 GLU A CA 1
ATOM 947 C C . GLU A 1 125 ? -13.959 -4.562 21.594 1.00 89.94 125 GLU A C 1
ATOM 949 O O . GLU A 1 125 ? -14.685 -3.950 22.380 1.00 89.94 125 GLU A O 1
ATOM 954 N N . MET A 1 126 ? -13.768 -4.122 20.347 1.00 88.25 126 MET A N 1
ATOM 955 C CA . MET A 1 126 ? -14.339 -2.878 19.842 1.00 88.25 126 MET A CA 1
ATOM 956 C C . MET A 1 126 ? -15.859 -2.984 19.668 1.00 88.25 126 MET A C 1
ATOM 958 O O . MET A 1 126 ? -16.372 -3.728 18.817 1.00 88.25 126 MET A O 1
ATOM 962 N N . THR A 1 127 ? -16.579 -2.187 20.459 1.00 90.69 127 THR A N 1
ATOM 963 C CA . THR A 1 127 ? -18.043 -2.173 20.472 1.00 90.69 127 THR A CA 1
ATOM 964 C C . THR A 1 127 ? -18.627 -1.621 19.169 1.00 90.69 127 THR A C 1
ATOM 966 O O . THR A 1 127 ? -17.956 -0.937 18.386 1.00 90.69 127 THR A O 1
ATOM 969 N N . SER A 1 128 ? -19.903 -1.918 18.920 1.00 88.25 128 SER A N 1
ATOM 970 C CA . SER A 1 128 ? -20.629 -1.427 17.743 1.00 88.25 128 SER A CA 1
ATOM 971 C C . SER A 1 128 ? -20.704 0.102 17.702 1.00 88.25 128 SER A C 1
ATOM 973 O O . SER A 1 128 ? -20.629 0.688 16.625 1.00 88.25 128 SER A O 1
ATOM 975 N N . GLU A 1 129 ? -20.807 0.750 18.861 1.00 89.88 129 GLU A N 1
ATOM 976 C CA . GLU A 1 129 ? -20.842 2.208 18.996 1.00 89.88 129 GLU A CA 1
ATOM 977 C C . GLU A 1 129 ? -19.503 2.826 18.585 1.00 89.88 129 GLU A C 1
ATOM 979 O O . GLU A 1 129 ? -19.472 3.770 17.796 1.00 89.88 129 GLU A O 1
ATOM 984 N N . VAL A 1 130 ? -18.388 2.249 19.048 1.00 84.19 130 VAL A N 1
ATOM 985 C CA . VAL A 1 130 ? -17.041 2.703 18.671 1.00 84.19 130 VAL A CA 1
ATOM 986 C C . VAL A 1 130 ? -16.806 2.507 17.171 1.00 84.19 130 VAL A C 1
ATOM 988 O O . VAL A 1 130 ? -16.310 3.413 16.503 1.00 84.19 130 VAL A O 1
ATOM 991 N N . LYS A 1 131 ? -17.235 1.369 16.604 1.00 85.88 131 LYS A N 1
ATOM 992 C CA . LYS A 1 131 ? -17.164 1.109 15.152 1.00 85.88 131 LYS A CA 1
ATOM 993 C C . LYS A 1 131 ? -17.904 2.176 14.344 1.00 85.88 131 LYS A C 1
ATOM 995 O O . LYS A 1 131 ? -17.371 2.677 13.358 1.00 85.88 131 LYS A O 1
ATOM 1000 N N . GLN A 1 132 ? -19.110 2.548 14.770 1.00 88.06 132 GLN A N 1
ATOM 1001 C CA . GLN A 1 132 ? -19.892 3.593 14.105 1.00 88.06 132 GLN A CA 1
ATOM 1002 C C . GLN A 1 132 ? -19.237 4.971 14.224 1.00 88.06 132 GLN A C 1
ATOM 1004 O O . GLN A 1 132 ? -19.185 5.696 13.232 1.00 88.06 132 GLN A O 1
ATOM 1009 N N . ALA A 1 133 ? -18.699 5.317 15.396 1.00 86.19 133 ALA A N 1
ATOM 1010 C CA . ALA A 1 133 ? -17.982 6.575 15.593 1.00 86.19 133 ALA A CA 1
ATOM 1011 C C . ALA A 1 133 ? -16.753 6.680 14.673 1.00 86.19 133 ALA A C 1
ATOM 1013 O O . ALA A 1 133 ? -16.538 7.716 14.048 1.00 86.19 133 ALA A O 1
ATOM 1014 N N . ILE A 1 134 ? -15.991 5.592 14.513 1.00 85.38 134 ILE A N 1
ATOM 1015 C CA . ILE A 1 134 ? -14.852 5.536 13.584 1.00 85.38 134 ILE A CA 1
ATOM 1016 C C . ILE A 1 134 ? -15.300 5.778 12.136 1.00 85.38 134 ILE A C 1
ATOM 1018 O O . ILE A 1 134 ? -14.669 6.554 11.422 1.00 85.38 134 ILE A O 1
ATOM 1022 N N . GLU A 1 135 ? -16.386 5.145 11.686 1.00 88.19 135 GLU A N 1
ATOM 1023 C CA . GLU A 1 135 ? -16.896 5.359 10.324 1.00 88.19 135 GLU A CA 1
ATOM 1024 C C . GLU A 1 135 ? -17.418 6.784 10.104 1.00 88.19 135 GLU A C 1
ATOM 1026 O O . GLU A 1 135 ? -17.223 7.360 9.034 1.00 88.19 135 GLU A O 1
ATOM 1031 N N . GLN A 1 136 ? -18.030 7.401 11.116 1.00 86.25 136 GLN A N 1
ATOM 1032 C CA . GLN A 1 136 ? -18.419 8.811 11.047 1.00 86.25 136 GLN A CA 1
ATOM 1033 C C . GLN A 1 136 ? -17.194 9.722 10.933 1.00 86.25 136 GLN A C 1
ATOM 1035 O O . GLN A 1 136 ? -17.168 10.596 10.066 1.00 86.25 136 GLN A O 1
ATOM 1040 N N . LEU A 1 137 ? -16.154 9.473 11.736 1.00 84.19 137 LEU A N 1
ATOM 1041 C CA . LEU A 1 137 ? -14.898 10.222 11.678 1.00 84.19 137 LEU A CA 1
ATOM 1042 C C . LEU A 1 137 ? -14.241 10.122 10.303 1.00 84.19 137 LEU A C 1
ATOM 1044 O O . LEU A 1 137 ? -13.823 11.141 9.767 1.00 84.19 137 LEU A O 1
ATOM 1048 N N . LYS A 1 138 ? -14.216 8.936 9.682 1.00 85.00 138 LYS A N 1
ATOM 1049 C CA . LYS A 1 138 ? -13.633 8.743 8.342 1.00 85.00 138 LYS A CA 1
ATOM 1050 C C . LYS A 1 138 ? -14.251 9.633 7.258 1.00 85.00 138 LYS A C 1
ATOM 1052 O O . LYS A 1 138 ? -13.591 9.915 6.258 1.00 85.00 138 LYS A O 1
ATOM 1057 N N . ASN A 1 139 ? -15.499 10.059 7.448 1.00 82.38 139 ASN A N 1
ATOM 1058 C CA . ASN A 1 139 ? -16.219 10.929 6.521 1.00 82.38 139 ASN A CA 1
ATOM 1059 C C . ASN A 1 139 ? -16.028 12.430 6.808 1.00 82.38 139 ASN A C 1
ATOM 1061 O O . ASN A 1 139 ? -16.465 13.248 6.000 1.00 82.38 139 ASN A O 1
ATOM 1065 N N . ASN A 1 140 ? -15.380 12.799 7.918 1.00 84.62 140 ASN A N 1
ATOM 1066 C CA . ASN A 1 140 ? -15.070 14.187 8.262 1.00 84.62 140 ASN A CA 1
ATOM 1067 C C . ASN A 1 140 ? -13.857 14.703 7.447 1.00 84.62 140 ASN A C 1
ATOM 1069 O O . ASN A 1 140 ? -12.896 13.969 7.204 1.00 84.62 140 ASN A O 1
ATOM 1073 N N . GLU A 1 141 ? -13.886 15.969 7.022 1.00 81.31 141 GLU A N 1
ATOM 1074 C CA . GLU A 1 141 ? -12.745 16.655 6.397 1.00 81.31 141 GLU A CA 1
ATOM 1075 C C . GLU A 1 141 ? -11.522 16.701 7.328 1.00 81.31 141 GLU A C 1
ATOM 1077 O O . GLU A 1 141 ? -10.400 16.475 6.866 1.00 81.31 141 GLU A O 1
ATOM 1082 N N . ASP A 1 142 ? -11.728 16.846 8.640 1.00 80.38 142 ASP A N 1
ATOM 1083 C CA . ASP A 1 142 ? -10.647 16.862 9.638 1.00 80.38 142 ASP A CA 1
ATOM 1084 C C . ASP A 1 142 ? -9.863 15.546 9.617 1.00 80.38 142 ASP A C 1
ATOM 1086 O O . ASP A 1 142 ? -8.633 15.522 9.670 1.00 80.38 142 ASP A O 1
ATOM 1090 N N . TYR A 1 143 ? -10.568 14.422 9.444 1.00 83.44 143 TYR A N 1
ATOM 1091 C CA . TYR A 1 143 ? -9.936 13.113 9.319 1.00 83.44 143 TYR A CA 1
ATOM 1092 C C . TYR A 1 143 ? -9.058 13.022 8.070 1.00 83.44 143 TYR A C 1
ATOM 1094 O O . TYR A 1 143 ? -7.988 12.414 8.118 1.00 83.44 143 TYR A O 1
ATOM 1102 N N . LYS A 1 144 ? -9.460 13.637 6.951 1.00 82.81 144 LYS A N 1
ATOM 1103 C CA . LYS A 1 144 ? -8.635 13.656 5.735 1.00 82.81 144 LYS A CA 1
ATOM 1104 C C . LYS A 1 144 ? -7.359 14.462 5.951 1.00 82.81 144 LYS A C 1
ATOM 1106 O O . LYS A 1 144 ? -6.292 14.000 5.543 1.00 82.81 144 LYS A O 1
ATOM 1111 N N . MET A 1 145 ? -7.456 15.620 6.608 1.00 81.62 145 MET A N 1
ATOM 1112 C CA . MET A 1 145 ? -6.290 16.430 6.964 1.00 81.62 145 MET A CA 1
ATOM 1113 C C . MET A 1 145 ? -5.354 15.662 7.902 1.00 81.62 145 MET A C 1
ATOM 1115 O O . MET A 1 145 ? -4.166 15.539 7.607 1.00 81.62 145 MET A O 1
ATOM 1119 N N . MET A 1 146 ? -5.886 15.067 8.973 1.00 82.06 146 MET A N 1
ATOM 1120 C CA . MET A 1 146 ? -5.100 14.289 9.936 1.00 82.06 146 MET A CA 1
ATOM 1121 C C . MET A 1 146 ? -4.453 13.060 9.302 1.00 82.06 146 MET A C 1
ATOM 1123 O O . MET A 1 146 ? -3.276 12.788 9.530 1.00 82.06 146 MET A O 1
ATOM 1127 N N . LYS A 1 147 ? -5.175 12.347 8.432 1.00 84.88 147 LYS A N 1
ATOM 1128 C CA . LYS A 1 147 ? -4.620 11.237 7.652 1.00 84.88 147 LYS A CA 1
ATOM 1129 C C . LYS A 1 147 ? -3.460 11.701 6.766 1.00 84.88 147 LYS A C 1
ATOM 1131 O O . LYS A 1 147 ? -2.438 11.021 6.695 1.00 84.88 147 LYS A O 1
ATOM 1136 N N . ALA A 1 148 ? -3.600 12.849 6.100 1.00 82.00 148 ALA A N 1
ATOM 1137 C CA . ALA A 1 148 ? -2.538 13.417 5.274 1.00 82.00 148 ALA A CA 1
ATOM 1138 C C . ALA A 1 148 ? -1.329 13.858 6.115 1.00 82.00 148 ALA A C 1
ATOM 1140 O O . ALA A 1 148 ? -0.193 13.610 5.711 1.00 82.00 148 ALA A O 1
ATOM 1141 N N . LEU A 1 149 ? -1.559 14.452 7.288 1.00 81.38 149 LEU A N 1
ATOM 1142 C CA . LEU A 1 149 ? -0.508 14.833 8.227 1.00 81.38 149 LEU A CA 1
ATOM 1143 C C . LEU A 1 149 ? 0.263 13.605 8.726 1.00 81.38 149 LEU A C 1
ATOM 114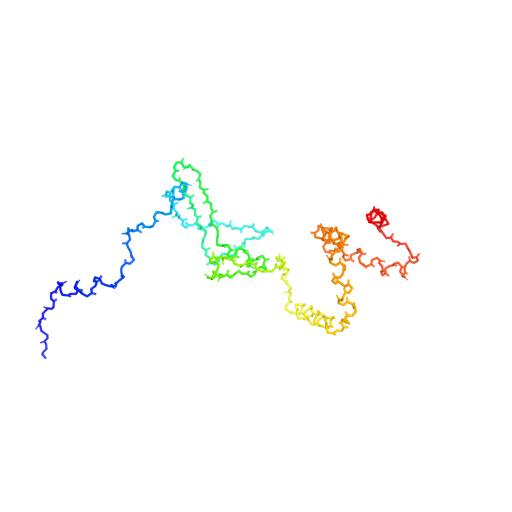5 O O . LEU A 1 149 ? 1.476 13.544 8.547 1.00 81.38 149 LEU A O 1
ATOM 1149 N N . PHE A 1 150 ? -0.425 12.592 9.260 1.00 82.19 150 PHE A N 1
ATOM 1150 C CA . PHE A 1 150 ? 0.219 11.375 9.764 1.00 82.19 150 PHE A CA 1
ATOM 1151 C C . PHE A 1 150 ? 0.963 10.598 8.678 1.00 82.19 150 PHE A C 1
ATOM 1153 O O . PHE A 1 150 ? 2.013 10.036 8.958 1.00 82.19 150 PHE A O 1
ATOM 1160 N N . SER A 1 151 ? 0.499 10.634 7.424 1.00 79.44 151 SER A N 1
ATOM 1161 C CA . SER A 1 151 ? 1.233 10.019 6.306 1.00 79.44 151 SER A CA 1
ATOM 1162 C C . SER A 1 151 ? 2.574 10.693 5.977 1.00 79.44 151 SER A C 1
ATOM 1164 O O . SER A 1 151 ? 3.363 10.139 5.216 1.00 79.44 151 SER A O 1
ATOM 1166 N N . LYS A 1 152 ? 2.821 11.902 6.500 1.00 81.31 152 LYS A N 1
ATOM 1167 C CA . LYS A 1 152 ? 4.043 12.688 6.268 1.00 81.31 152 LYS A CA 1
ATOM 1168 C C . LYS A 1 152 ? 4.984 12.710 7.472 1.00 81.31 152 LYS A C 1
ATOM 1170 O O . LYS A 1 152 ? 6.097 13.211 7.334 1.00 81.31 152 LYS A O 1
ATOM 1175 N N . LEU A 1 153 ? 4.537 12.240 8.635 1.00 79.12 153 LEU A N 1
ATOM 1176 C CA . LEU A 1 153 ? 5.324 12.248 9.863 1.00 79.12 153 LEU A CA 1
ATOM 1177 C C . LEU A 1 153 ? 6.104 10.940 10.014 1.00 79.12 153 LEU A C 1
ATOM 1179 O O . LEU A 1 153 ? 5.603 9.865 9.695 1.00 79.12 153 LEU A O 1
ATOM 1183 N N . GLU A 1 154 ? 7.323 11.042 10.544 1.00 77.12 154 GLU A N 1
ATOM 1184 C CA . GLU A 1 154 ? 8.111 9.881 10.965 1.00 77.12 154 GLU A CA 1
ATOM 1185 C C . GLU A 1 154 ? 7.350 9.100 12.056 1.00 77.12 154 GLU A C 1
ATOM 1187 O O . GLU A 1 154 ? 6.842 9.730 12.992 1.00 77.12 154 GLU A O 1
ATOM 1192 N N . PRO A 1 155 ? 7.290 7.753 12.018 1.00 79.25 155 PRO A N 1
ATOM 1193 C CA . PRO A 1 155 ? 6.575 6.961 13.024 1.00 79.25 155 PRO A CA 1
ATOM 1194 C C . PRO A 1 155 ? 6.992 7.266 14.469 1.00 79.25 155 PRO A C 1
ATOM 1196 O O . PRO A 1 155 ? 6.147 7.318 15.360 1.00 79.25 155 PRO A O 1
ATOM 1199 N N . ALA A 1 156 ? 8.276 7.555 14.706 1.00 75.31 156 ALA A N 1
ATOM 1200 C CA . ALA A 1 156 ? 8.771 7.975 16.017 1.00 75.31 156 ALA A CA 1
ATOM 1201 C C . ALA A 1 156 ? 8.204 9.336 16.463 1.00 75.31 156 ALA A C 1
ATOM 1203 O O . ALA A 1 156 ? 7.935 9.530 17.645 1.00 75.31 156 ALA A O 1
ATOM 1204 N N . ALA A 1 157 ? 7.981 10.269 15.532 1.00 76.38 157 ALA A N 1
ATOM 1205 C CA . ALA A 1 157 ? 7.343 11.548 15.832 1.00 76.38 157 ALA A CA 1
ATOM 1206 C C . ALA A 1 157 ? 5.859 11.359 16.170 1.00 76.38 157 ALA A C 1
ATOM 1208 O O . ALA A 1 157 ? 5.372 11.967 17.118 1.00 76.38 157 ALA A O 1
ATOM 1209 N N . VAL A 1 158 ? 5.157 10.469 15.456 1.00 78.75 158 VAL A N 1
ATOM 1210 C CA . VAL A 1 158 ? 3.778 10.083 15.805 1.00 78.75 158 VAL A CA 1
ATOM 1211 C C . VAL A 1 158 ? 3.739 9.444 17.191 1.00 78.75 158 VAL A C 1
ATOM 1213 O O . VAL A 1 158 ? 2.909 9.821 18.009 1.00 78.75 158 VAL A O 1
ATOM 1216 N N . TRP A 1 159 ? 4.663 8.527 17.490 1.00 73.31 159 TRP A N 1
ATOM 1217 C CA . TRP A 1 159 ? 4.770 7.906 18.810 1.00 73.31 159 TRP A CA 1
ATOM 1218 C C . TRP A 1 159 ? 4.950 8.945 19.914 1.00 73.31 159 TRP A C 1
ATOM 1220 O O . TRP A 1 159 ? 4.252 8.901 20.919 1.00 73.31 159 TRP A O 1
ATOM 1230 N N . VAL A 1 160 ? 5.855 9.902 19.712 1.00 72.25 160 VAL A N 1
ATOM 1231 C CA . VAL A 1 160 ? 6.115 10.985 20.661 1.00 72.25 160 VAL A CA 1
ATOM 1232 C C . VAL A 1 160 ? 4.883 11.884 20.835 1.00 72.25 160 VAL A C 1
ATOM 1234 O O . VAL A 1 160 ? 4.492 12.108 21.973 1.00 72.25 160 VAL A O 1
ATOM 1237 N N . LEU A 1 161 ? 4.214 12.297 19.750 1.00 71.75 161 LEU A N 1
ATOM 1238 C CA . LEU A 1 161 ? 2.964 13.079 19.792 1.00 71.75 161 LEU A CA 1
ATOM 1239 C C . LEU A 1 161 ? 1.843 12.364 20.562 1.00 71.75 161 LEU A C 1
ATOM 1241 O O . LEU A 1 161 ? 1.130 12.987 21.340 1.00 71.75 161 LEU A O 1
ATOM 1245 N N . MET A 1 162 ? 1.696 11.053 20.362 1.00 72.00 162 MET A N 1
ATOM 1246 C CA . MET A 1 162 ? 0.682 10.244 21.048 1.00 72.00 162 MET A CA 1
ATOM 1247 C C . MET A 1 162 ? 1.069 9.926 22.501 1.00 72.00 162 MET A C 1
ATOM 1249 O O . MET A 1 162 ? 0.198 9.714 23.341 1.00 72.00 162 MET A O 1
ATOM 1253 N N . ALA A 1 163 ? 2.367 9.880 22.810 1.00 63.62 163 ALA A N 1
ATOM 1254 C CA . ALA A 1 163 ? 2.884 9.647 24.156 1.00 63.62 163 ALA A CA 1
ATOM 1255 C C . ALA A 1 163 ? 2.836 10.903 25.043 1.00 63.62 163 ALA A C 1
ATOM 1257 O O . ALA A 1 163 ? 2.899 10.783 26.268 1.00 63.62 163 ALA A O 1
ATOM 1258 N N . GLU A 1 164 ? 2.709 12.101 24.466 1.00 55.09 164 GLU A N 1
ATOM 1259 C CA . GLU A 1 164 ? 2.559 13.342 25.236 1.00 55.09 164 GLU A CA 1
ATOM 1260 C C . GLU A 1 164 ? 1.313 13.351 26.101 1.00 55.09 164 GLU A C 1
ATOM 1262 O O . GLU A 1 164 ? 1.379 13.741 27.263 1.00 55.09 164 GLU A O 1
ATOM 1267 N N . ASP A 1 165 ? 0.211 12.819 25.582 1.00 52.56 165 ASP A N 1
ATOM 1268 C CA . ASP A 1 165 ? -1.027 12.663 26.341 1.00 52.56 165 ASP A CA 1
ATOM 1269 C C . ASP A 1 165 ? -0.865 11.662 27.503 1.00 52.56 165 ASP A C 1
ATOM 1271 O O . ASP A 1 165 ? -1.766 11.511 28.313 1.00 52.56 165 ASP A O 1
ATOM 1275 N N . TYR A 1 166 ? 0.293 10.994 27.619 1.00 47.16 166 TYR A N 1
ATOM 1276 C CA . TYR A 1 166 ? 0.728 10.196 28.770 1.00 47.16 166 TYR A CA 1
ATOM 1277 C C . TYR A 1 166 ? 1.695 10.959 29.701 1.00 47.16 166 TYR A C 1
ATOM 1279 O O . TYR A 1 166 ? 1.654 10.758 30.915 1.00 47.16 166 TYR A O 1
ATOM 1287 N N . GLN A 1 167 ? 2.558 11.838 29.171 1.00 45.78 167 GLN A N 1
ATOM 1288 C CA . GLN A 1 167 ? 3.490 12.672 29.955 1.00 45.78 167 GLN A CA 1
ATOM 1289 C C . GLN A 1 167 ? 2.772 13.837 30.662 1.00 45.78 167 GLN A C 1
ATOM 1291 O O . GLN A 1 167 ? 3.105 14.140 31.806 1.00 45.78 167 GLN A O 1
ATOM 1296 N N . VAL A 1 168 ? 1.714 14.401 30.063 1.00 51.12 168 VAL A N 1
ATOM 1297 C CA . VAL A 1 168 ? 0.859 15.444 30.670 1.00 51.12 168 VAL A CA 1
ATOM 1298 C C . VAL A 1 168 ? 0.260 14.988 32.016 1.00 51.12 168 VAL A C 1
ATOM 1300 O O . VAL A 1 168 ? 0.078 15.806 32.914 1.00 51.12 168 VAL A O 1
ATOM 1303 N N . TRP A 1 169 ? 0.043 13.684 32.233 1.00 47.78 169 TRP A N 1
ATOM 1304 C CA . TRP A 1 169 ? -0.453 13.155 33.518 1.00 47.78 169 TRP A CA 1
ATOM 1305 C C . TRP A 1 169 ? 0.638 12.863 34.557 1.00 47.78 169 TRP A C 1
ATOM 1307 O O . TRP A 1 169 ? 0.311 12.643 35.723 1.00 47.78 169 TRP A O 1
ATOM 1317 N N . ILE A 1 170 ? 1.915 12.816 34.160 1.00 49.19 170 ILE A N 1
ATOM 1318 C CA . ILE A 1 170 ? 3.025 12.337 35.005 1.00 49.19 170 ILE A CA 1
ATOM 1319 C C . ILE A 1 170 ? 4.011 13.465 35.363 1.00 49.19 170 ILE A C 1
ATOM 1321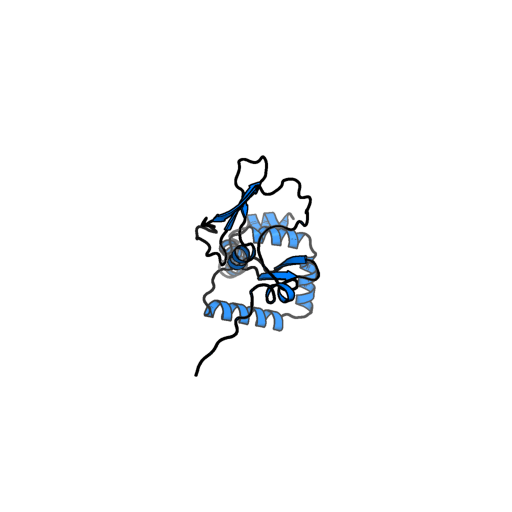 O O . ILE A 1 170 ? 4.609 13.414 36.437 1.00 49.19 170 ILE A O 1
ATOM 1325 N N . THR A 1 171 ? 4.163 14.496 34.520 1.00 47.44 171 THR A N 1
ATOM 1326 C CA . THR A 1 171 ? 5.106 15.618 34.717 1.00 47.44 171 THR A CA 1
ATOM 1327 C C . THR A 1 171 ? 4.404 16.978 34.803 1.00 47.44 171 THR A C 1
ATOM 1329 O O . THR A 1 171 ? 4.694 17.875 34.018 1.00 47.44 171 THR A O 1
ATOM 1332 N N . ASP A 1 172 ? 3.456 17.131 35.732 1.00 54.47 172 ASP A N 1
ATOM 1333 C CA . ASP A 1 172 ? 2.785 18.409 36.046 1.00 54.47 172 ASP A CA 1
ATOM 1334 C C . ASP A 1 172 ? 2.162 19.167 34.844 1.00 54.47 172 ASP A C 1
ATOM 1336 O O . ASP A 1 172 ? 1.986 20.382 34.891 1.00 54.47 172 ASP A O 1
ATOM 1340 N N . GLY A 1 173 ? 1.741 18.458 33.790 1.00 55.69 173 GLY A N 1
ATOM 1341 C CA . GLY A 1 173 ? 0.783 18.987 32.811 1.00 55.69 173 GLY A CA 1
ATOM 1342 C C . GLY A 1 173 ? 1.316 19.807 31.629 1.00 55.69 173 GLY A C 1
ATOM 1343 O O . GLY A 1 173 ? 0.492 20.321 30.873 1.00 55.69 173 GLY A O 1
ATOM 1344 N N . GLU A 1 174 ? 2.628 19.945 31.416 1.00 59.69 174 GLU A N 1
ATOM 1345 C CA . GLU A 1 174 ? 3.148 20.704 30.263 1.00 59.69 174 GLU A CA 1
ATOM 1346 C C . GLU A 1 174 ? 3.290 19.823 29.004 1.00 59.69 174 GLU A C 1
ATOM 1348 O O . GLU A 1 174 ? 4.025 18.836 28.987 1.00 59.69 174 GLU A O 1
ATOM 1353 N N . CYS A 1 175 ? 2.566 20.183 27.937 1.00 63.75 175 CYS A N 1
ATOM 1354 C CA . CYS A 1 175 ? 2.687 19.590 26.599 1.00 63.75 175 CYS A CA 1
ATOM 1355 C C . CYS A 1 175 ? 4.022 20.007 25.952 1.00 63.75 175 CYS A C 1
ATOM 1357 O O . CYS A 1 175 ? 4.392 21.179 26.038 1.00 63.75 175 CYS A O 1
ATOM 1359 N N . LEU A 1 176 ? 4.743 19.089 25.291 1.00 64.31 176 LEU A N 1
ATOM 1360 C CA . LEU A 1 176 ? 6.031 19.392 24.644 1.00 64.31 176 LEU A CA 1
ATOM 1361 C C . LEU A 1 176 ? 5.850 19.937 23.213 1.00 64.31 176 LEU A C 1
ATOM 1363 O O . LEU A 1 176 ? 6.775 20.576 22.708 1.00 64.31 176 LEU A O 1
ATOM 1367 N N . PHE A 1 177 ? 4.678 19.774 22.577 1.00 68.69 177 PHE A N 1
ATOM 1368 C CA . PHE A 1 177 ? 4.352 20.372 21.266 1.00 68.69 177 PHE A CA 1
ATOM 1369 C C . PHE A 1 177 ? 3.118 21.300 21.278 1.00 68.69 177 PHE A C 1
ATOM 1371 O O . PHE A 1 177 ? 2.203 21.107 20.470 1.00 68.69 177 PHE A O 1
ATOM 1378 N N . PRO A 1 178 ? 3.071 22.352 22.119 1.00 69.00 178 PRO A N 1
ATOM 1379 C CA . PRO A 1 178 ? 1.902 23.233 22.211 1.00 69.00 178 PRO A CA 1
ATOM 1380 C C . PRO A 1 178 ? 1.549 23.886 20.864 1.00 69.00 178 PRO A C 1
ATOM 1382 O O . PRO A 1 178 ? 0.381 23.962 20.496 1.00 69.00 178 PRO A O 1
ATOM 1385 N N . GLU A 1 179 ? 2.555 24.257 20.070 1.00 70.50 179 GLU A N 1
ATOM 1386 C CA . GLU A 1 179 ? 2.382 24.888 18.753 1.00 70.50 179 GLU A CA 1
ATOM 1387 C C . GLU A 1 179 ? 1.700 23.967 17.723 1.00 70.50 179 GLU A C 1
ATOM 1389 O O . GLU A 1 179 ? 0.960 24.434 16.852 1.00 70.50 179 GLU A O 1
ATOM 1394 N N . VAL A 1 180 ? 1.922 22.649 17.815 1.00 70.19 180 VAL A N 1
ATOM 1395 C CA . VAL A 1 180 ? 1.286 21.664 16.923 1.00 70.19 180 VAL A CA 1
ATOM 1396 C C . VAL A 1 180 ? -0.210 21.611 17.210 1.00 70.19 180 VAL A C 1
ATOM 1398 O O . VAL A 1 180 ? -1.019 21.679 16.285 1.00 70.19 180 VAL A O 1
ATOM 1401 N N . TRP A 1 181 ? -0.582 21.560 18.488 1.00 66.50 181 TRP A N 1
ATOM 1402 C CA . TRP A 1 181 ? -1.980 21.542 18.912 1.00 66.50 181 TRP A CA 1
ATOM 1403 C C . TRP A 1 181 ? -2.688 22.873 18.649 1.00 66.50 181 TRP A C 1
ATOM 1405 O O . TRP A 1 181 ? -3.822 22.868 18.175 1.00 66.50 181 TRP A O 1
ATOM 1415 N N . GLU A 1 182 ? -2.018 24.009 18.862 1.00 72.06 182 GLU A N 1
ATOM 1416 C CA . GLU A 1 182 ? -2.543 25.330 18.493 1.00 72.06 182 GLU A CA 1
ATOM 1417 C C . GLU A 1 182 ? -2.796 25.454 16.988 1.00 72.06 182 GLU A C 1
ATOM 1419 O O . GLU A 1 182 ? -3.791 26.049 16.577 1.00 72.06 182 GLU A O 1
ATOM 1424 N N . THR A 1 183 ? -1.918 24.879 16.162 1.00 68.75 183 THR A N 1
ATOM 1425 C CA . THR A 1 183 ? -2.091 24.863 14.705 1.00 68.75 183 THR A CA 1
ATOM 1426 C C . THR A 1 183 ? -3.266 23.978 14.302 1.00 68.75 183 THR A C 1
ATOM 1428 O O . THR A 1 183 ? -4.066 24.379 13.463 1.00 68.75 183 THR A O 1
ATOM 1431 N N . LEU A 1 184 ? -3.400 22.792 14.903 1.00 64.38 184 LEU A N 1
ATOM 1432 C CA . LEU A 1 184 ? -4.515 21.884 14.628 1.00 64.38 184 LEU A CA 1
ATOM 1433 C C . LEU A 1 184 ? -5.864 22.464 15.066 1.00 64.38 184 LEU A C 1
ATOM 1435 O O . LEU A 1 184 ? -6.839 22.277 14.356 1.00 64.38 184 LEU A O 1
ATOM 1439 N N . ALA A 1 185 ? -5.920 23.209 16.173 1.00 65.38 185 ALA A N 1
ATOM 1440 C CA . ALA A 1 185 ? -7.152 23.829 16.671 1.00 65.38 185 ALA A CA 1
ATOM 1441 C C . ALA A 1 185 ? -7.707 24.958 15.776 1.00 65.38 185 ALA A C 1
ATOM 1443 O O . ALA A 1 185 ? -8.811 25.447 16.018 1.00 65.38 185 ALA A O 1
ATOM 1444 N N . GLN A 1 186 ? -6.937 25.418 14.785 1.00 70.88 186 GLN A N 1
ATOM 1445 C CA . GLN A 1 186 ? -7.348 26.455 13.830 1.00 70.88 186 GLN A CA 1
ATOM 1446 C C . GLN A 1 186 ? -8.036 25.895 12.577 1.00 70.88 186 GLN A C 1
ATOM 1448 O O . GLN A 1 186 ? -8.543 26.684 11.774 1.00 70.88 186 GLN A O 1
ATOM 1453 N N . TYR A 1 187 ? -8.037 24.572 12.411 1.00 58.72 187 TYR A N 1
ATOM 1454 C CA . TYR A 1 187 ? -8.725 23.849 11.344 1.00 58.72 187 TYR A CA 1
ATOM 1455 C C . TYR A 1 187 ? -9.942 23.126 11.916 1.00 58.72 187 TYR A C 1
ATOM 1457 O O . TYR A 1 187 ? -10.978 23.153 11.217 1.00 58.72 187 TYR A O 1
#

Sequence (187 aa):
MLFEGGFTMKEYLKGLVTGIVIGVIGLTTVFAAGSIKTATFNENQVIYNGQTLSLSQPMISVVKEGEKNVSNYMPVRAVLESMGYTVDWDSSKNAVVIDGNGTTEILDPEMEIAVNEFTKKMNEEMTSEVKQAIEQLKNNEDYKMMKALFSKLEPAAVWVLMAEDYQVWITDGECLFPEVWETLAQY

Radius of gyration: 29.84 Å; chains: 1; bounding box: 42×87×83 Å

Secondary structure (DSSP, 8-state):
-----PPPTTTGGGTGGGS----S--------SS-EEEEEEE---EEETTEEEPPSS-EEEEEETT--SEEEE--HHHHHHHTT-EEEEETTTTEEEEES-S------HHHHHHHHHHHHHHHHH--HHHHHHHHHHHTSHHHHHHHHHHTTS-HHHHHHHHHHHHHTTTTTT--S-HHHHHHHTT-

Foldseek 3Di:
DDDDDDDDPPVVVVVCVPDDDPDDDDDPPPPDPWAWPDKDFDDDFDADPNDTQDAPDTWIWIDTPPGPDIDIGGDPQSVQVVQVWHWDQDPVVRDIDIDDDRDDPPDDPVVVVVVVVVVVVCVVPQDPVNVVVVVVLCPDPLSVVVVVVVVPDDVVVVVLQVCQVVVCVVPVRDRPCVVVVVVSVVD

pLDDT: mean 72.93, std 18.54, range [31.7, 92.5]